Protein AF-A0A6P8IM71-F1 (afdb_monomer_lite)

InterPro domains:
  IPR000922 D-galactoside/L-rhamnose binding SUEL lectin domain [PF02140] (261-334)
  IPR000922 D-galactoside/L-rhamnose binding SUEL lectin domain [PS50228] (251-335)
  IPR001506 Peptidase M12A [PF01400] (53-240)
  IPR001506 Peptidase M12A [PR00480] (79-97)
  IPR001506 Peptidase M12A [PR00480] (134-152)
  IPR001506 Peptidase M12A [PR00480] (153-170)
  IPR001506 Peptidase M12A [PR00480] (191-206)
  IPR001506 Peptidase M12A [PR00480] (227-240)
  IPR001506 Peptidase M12A [PS51864] (44-242)
  IPR006026 Peptidase, metallopeptidase [SM00235] (52-196)
  IPR024079 Metallopeptidase, catalytic domain superfamily [G3DSA:3.40.390.10] (16-241)
  IPR034035 Astacin-like metallopeptidase domain [cd04280] (58-239)
  IPR043159 D-galactoside/L-rhamnose binding SUEL lectin domain superfamily [G3DSA:2.60.120.740] (242-336)

Organism: Actinia tenebrosa (NCBI:txid6105)

Foldseek 3Di:
DDDDDDDDPVVVVVLQVVPDDPQWGCALNAATEHPVQVCLLQPNPPDDDDLSAAFDVLLEAEEDEDPVCVPDPQLVVLLVVLQCQLVVLAVHDYHHDDPQAEHEYEAEDPVQGQHWNAAHDDSHYTYGYDYPVQSHNLSSNLRVLRNRRDAALQQAPCNVVWKDFPQVFADPSCVSSNHHGDDDDPCQQDDRDQQASRYDFQCPRTPDGGRMGTPDPPDGGHPSHHGDPVSSSSSCVSSVGPDQDKDKDKAWAQDKDKDAGGPLFWKDWPFKKKFDCDQPPNHHDPDDNWIDGCRVVVRVQGTRDRMGMDHRYCVRGNCRDPPDTIMMITIIGTHD

Secondary structure (DSSP, 8-state):
-----SSHHHHHHHHHHHT-STTEEEETTTEEEEHHHHHHHHH---SSS--SSBPPGGGEEEEEE-HHHHT-HHHHHHHHHHHHHHHHHSS-EEEE-SS-SS-EEEEE-TT--EEES-SSB-SS-EEEEE-GGG-SHHHHHHHHHHHHT---GGG-TTGGGTEEE-GGGBPTTGGGGGSPPS-SSSGGGS---TT-TTSPPTTTTBSSS-SEEESSTTPPP--TTS--HHHHHHHHHHTT-SS--EEEEEEETT-EEEEE--TT-EEEEEEEEEEES-SSTTS---S--EEEE-HHHHHHHHTT-SEEEEE-SHHHH--S-TTS--EEEEEEEEE-

Sequence (336 aa):
MLSNGRFVVLGIILVIILELSYGRVLYEGDLMLNKDDYTRLKHGGLSRGFAPAQPWPNGIIPYQFDSEIAGNSKGKKEIINAINEWMSKTCIKFVPRTNQNAFITFVKDNNGRCASYGVGYYGYSYKVVLAERCWYQGMIVHELGHVIGFEHEHTRPDRDKYITIKWNNIKDGRRFDFEKSSGDSLSYTTPYDYASIMHYGAGFASKNGDTIVPLRSGVTMGDWKYLTQLDVMQAQILYKCPGKFVFSKIICEGNTDSILCYARRKIQITFANYGRRNMLKCSFFPWASCSSDQLSKLKSLCDGKSRCDVTASDAMFGDPCWAAKKYLELEYKCLA

Structure (mmCIF, N/CA/C/O backbone):
data_AF-A0A6P8IM71-F1
#
_entry.id   AF-A0A6P8IM71-F1
#
loop_
_atom_site.group_PDB
_atom_site.id
_atom_site.type_symbol
_atom_site.label_atom_id
_atom_site.label_alt_id
_atom_site.label_comp_id
_atom_site.label_asym_id
_atom_site.label_entity_id
_atom_site.label_seq_id
_atom_site.pdbx_PDB_ins_code
_atom_site.Cartn_x
_atom_site.Cartn_y
_atom_site.Cartn_z
_atom_site.occupancy
_atom_site.B_iso_or_equiv
_atom_site.auth_seq_id
_atom_site.auth_comp_id
_atom_site.auth_asym_id
_atom_site.auth_atom_id
_atom_site.pdbx_PDB_model_num
ATOM 1 N N . MET A 1 1 ? 18.422 -43.334 23.366 1.00 36.91 1 MET A N 1
ATOM 2 C CA . MET A 1 1 ? 17.761 -42.890 22.121 1.00 36.91 1 MET A CA 1
ATOM 3 C C . MET A 1 1 ? 16.256 -42.942 22.320 1.00 36.91 1 MET A C 1
ATOM 5 O O . MET A 1 1 ? 15.688 -44.008 22.176 1.00 36.91 1 MET A O 1
ATOM 9 N N . LEU A 1 2 ? 15.626 -41.826 22.684 1.00 25.86 2 LEU A N 1
ATOM 10 C CA . LEU A 1 2 ? 14.190 -41.589 22.506 1.00 25.86 2 LEU A CA 1
ATOM 11 C C . LEU A 1 2 ? 14.034 -40.089 22.231 1.00 25.86 2 LEU A C 1
ATOM 13 O O . LEU A 1 2 ? 14.627 -39.260 22.917 1.00 25.86 2 LEU A O 1
ATOM 17 N N . SER A 1 3 ? 13.356 -39.780 21.132 1.00 26.83 3 SER A N 1
ATOM 18 C CA . SER A 1 3 ? 13.338 -38.487 20.456 1.00 26.83 3 SER A CA 1
ATOM 19 C C . SER A 1 3 ? 12.533 -37.428 21.207 1.00 26.83 3 SER A C 1
ATOM 21 O O . SER A 1 3 ? 11.358 -37.625 21.515 1.00 26.83 3 SER A O 1
ATOM 23 N N . ASN A 1 4 ? 13.163 -36.269 21.395 1.00 33.25 4 ASN A N 1
ATOM 24 C CA . ASN A 1 4 ? 12.531 -34.996 21.717 1.00 33.25 4 ASN A CA 1
ATOM 25 C C . ASN A 1 4 ? 11.477 -34.627 20.667 1.00 33.25 4 ASN A C 1
ATOM 27 O O . ASN A 1 4 ? 11.798 -34.479 19.491 1.00 33.25 4 ASN A O 1
ATOM 31 N N . GLY A 1 5 ? 10.240 -34.398 21.099 1.00 34.72 5 GLY A N 1
ATOM 32 C CA . GLY A 1 5 ? 9.210 -33.879 20.207 1.00 34.72 5 GLY A CA 1
ATOM 33 C C . GLY A 1 5 ? 7.849 -33.750 20.863 1.00 34.72 5 GLY A C 1
ATOM 34 O O . GLY A 1 5 ? 6.932 -34.441 20.441 1.00 34.72 5 GLY A O 1
ATOM 35 N N . ARG A 1 6 ? 7.707 -32.901 21.899 1.00 30.14 6 ARG A N 1
ATOM 36 C CA . ARG A 1 6 ? 6.375 -32.434 22.356 1.00 30.14 6 ARG A CA 1
ATOM 37 C C . ARG A 1 6 ? 6.317 -31.238 23.325 1.00 30.14 6 ARG A C 1
ATOM 39 O O . ARG A 1 6 ? 5.277 -31.031 23.935 1.00 30.14 6 ARG A O 1
ATOM 46 N N . PHE A 1 7 ? 7.361 -30.409 23.439 1.00 27.08 7 PHE A N 1
ATOM 47 C CA . PHE A 1 7 ? 7.387 -29.311 24.431 1.00 27.08 7 PHE A CA 1
ATOM 48 C C . PHE A 1 7 ? 7.318 -27.868 23.885 1.00 27.08 7 PHE A C 1
ATOM 50 O O . PHE A 1 7 ? 7.300 -26.934 24.677 1.00 27.08 7 PHE A O 1
ATOM 57 N N . VAL A 1 8 ? 7.216 -27.637 22.569 1.00 33.81 8 VAL A N 1
ATOM 58 C CA . VAL A 1 8 ? 7.344 -26.265 22.011 1.00 33.81 8 VAL A CA 1
ATOM 59 C C . VAL A 1 8 ? 6.013 -25.494 21.903 1.00 33.81 8 VAL A C 1
ATOM 61 O O . VAL A 1 8 ? 6.017 -24.269 21.879 1.00 33.81 8 VAL A O 1
ATOM 64 N N . VAL A 1 9 ? 4.854 -26.162 21.920 1.00 39.91 9 VAL A N 1
ATOM 65 C CA . VAL A 1 9 ? 3.551 -25.483 21.713 1.00 39.91 9 VAL A CA 1
ATOM 66 C C . VAL A 1 9 ? 2.995 -24.847 22.998 1.00 39.91 9 VAL A C 1
ATOM 68 O O . VAL A 1 9 ? 2.357 -23.800 22.950 1.00 39.91 9 VAL A O 1
ATOM 71 N N . LEU A 1 10 ? 3.278 -25.430 24.167 1.00 36.88 10 LEU A N 1
ATOM 72 C CA . LEU A 1 10 ? 2.750 -24.956 25.454 1.00 36.88 10 LEU A CA 1
ATOM 73 C C . LEU A 1 10 ? 3.381 -23.635 25.922 1.00 36.88 10 LEU A C 1
ATOM 75 O O . LEU A 1 10 ? 2.687 -22.815 26.515 1.00 36.88 10 LEU A O 1
ATOM 79 N N . GLY A 1 11 ? 4.662 -23.396 25.625 1.00 36.03 11 GLY A N 1
ATOM 80 C CA . GLY A 1 11 ? 5.368 -22.183 26.059 1.00 36.03 11 GLY A CA 1
ATOM 81 C C . GLY A 1 11 ? 4.901 -20.907 25.351 1.00 36.03 11 GLY A C 1
ATOM 82 O O . GLY A 1 11 ? 4.756 -19.873 25.992 1.00 36.03 11 GLY A O 1
ATOM 83 N N . ILE A 1 12 ? 4.600 -20.988 24.050 1.00 48.47 12 ILE A N 1
ATOM 84 C CA . ILE A 1 12 ? 4.114 -19.847 23.251 1.00 48.47 12 ILE A CA 1
ATOM 85 C C . ILE A 1 12 ? 2.693 -19.461 23.685 1.00 48.47 12 ILE A C 1
ATOM 87 O O . ILE A 1 12 ? 2.399 -18.284 23.880 1.00 48.47 12 ILE A O 1
ATOM 91 N N . ILE A 1 13 ? 1.835 -20.457 23.929 1.00 43.69 13 ILE A N 1
ATOM 92 C CA . ILE A 1 13 ? 0.475 -20.243 24.441 1.00 43.69 13 ILE A CA 1
ATOM 93 C C . ILE A 1 13 ? 0.514 -19.601 25.838 1.00 43.69 13 ILE A C 1
ATOM 95 O O . ILE A 1 13 ? -0.268 -18.695 26.107 1.00 43.69 13 ILE A O 1
ATOM 99 N N . LEU A 1 14 ? 1.437 -20.015 26.715 1.00 41.25 14 LEU A N 1
ATOM 100 C CA . LEU A 1 14 ? 1.530 -19.494 28.083 1.00 41.25 14 LEU A CA 1
ATOM 101 C C . LEU A 1 14 ? 2.023 -18.036 28.143 1.00 41.25 14 LEU A C 1
ATOM 103 O O . LEU A 1 14 ? 1.562 -17.280 28.993 1.00 41.25 14 LEU A O 1
ATOM 107 N N . VAL A 1 15 ? 2.904 -17.621 27.225 1.00 46.38 15 VAL A N 1
ATOM 108 C CA . VAL A 1 15 ? 3.372 -16.224 27.129 1.00 46.38 15 VAL A CA 1
ATOM 109 C C . VAL A 1 15 ? 2.285 -15.310 26.549 1.00 46.38 15 VAL A C 1
ATOM 111 O O . VAL A 1 15 ? 2.085 -14.216 27.066 1.00 46.38 15 VAL A O 1
ATOM 114 N N . ILE A 1 16 ? 1.501 -15.781 25.569 1.00 46.78 16 ILE A N 1
ATOM 115 C CA . ILE A 1 16 ? 0.342 -15.040 25.025 1.00 46.78 16 ILE A CA 1
ATOM 116 C C . ILE A 1 16 ? -0.758 -14.844 26.090 1.00 46.78 16 ILE A C 1
ATOM 118 O O . ILE A 1 16 ? -1.459 -13.835 26.085 1.00 46.78 16 ILE A O 1
ATOM 122 N N . ILE A 1 17 ? -0.898 -15.780 27.036 1.00 45.03 17 ILE A N 1
ATOM 123 C CA . ILE A 1 17 ? -1.865 -15.687 28.145 1.00 45.03 17 ILE A CA 1
ATOM 124 C C . ILE A 1 17 ? -1.464 -14.624 29.190 1.00 45.03 17 ILE A C 1
ATOM 126 O O . ILE A 1 17 ? -2.326 -14.141 29.920 1.00 45.03 17 ILE A O 1
ATOM 130 N N . LEU A 1 18 ? -0.194 -14.211 29.273 1.00 42.25 18 LEU A N 1
ATOM 131 C CA . LEU A 1 18 ? 0.288 -13.320 30.339 1.00 42.25 18 LEU A CA 1
ATOM 132 C C . LEU A 1 18 ? 0.198 -11.811 30.028 1.00 42.25 18 LEU A C 1
ATOM 134 O O . LEU A 1 18 ? 0.302 -11.015 30.956 1.00 42.25 18 LEU A O 1
ATOM 138 N N . GLU A 1 19 ? -0.097 -11.397 28.789 1.00 45.16 19 GLU A N 1
ATOM 139 C CA . GLU A 1 19 ? -0.354 -9.983 28.421 1.00 45.16 19 GLU A CA 1
ATOM 140 C C . GLU A 1 19 ? -1.856 -9.668 28.249 1.00 45.16 19 GLU A C 1
ATOM 142 O O . GLU A 1 19 ? -2.273 -8.805 27.474 1.00 45.16 19 GLU A O 1
ATOM 147 N N . LEU A 1 20 ? -2.709 -10.364 29.006 1.00 43.75 20 LEU A N 1
ATOM 148 C CA . LEU A 1 20 ? -4.151 -10.128 29.035 1.00 43.75 20 LEU A CA 1
ATOM 149 C C . LEU A 1 20 ? -4.495 -8.835 29.790 1.00 43.75 20 LEU A C 1
ATOM 151 O O . LEU A 1 20 ? -4.823 -8.853 30.974 1.00 43.75 20 LEU A O 1
ATOM 155 N N . SER A 1 21 ? -4.557 -7.716 29.070 1.00 41.03 21 SER A N 1
ATOM 156 C CA . SER A 1 21 ? -5.548 -6.685 29.389 1.00 41.03 21 SER A CA 1
ATOM 157 C C . SER A 1 21 ? -6.723 -6.836 28.411 1.00 41.03 21 SER A C 1
ATOM 159 O O . SER A 1 21 ? -6.586 -6.636 27.208 1.00 41.03 21 SER A O 1
ATOM 161 N N . TYR A 1 22 ? -7.890 -7.251 28.917 1.00 51.78 22 TYR A N 1
ATOM 162 C CA . TYR A 1 22 ? -9.171 -7.312 28.185 1.00 51.78 22 TYR A CA 1
ATOM 163 C C . TYR A 1 22 ? -9.334 -8.350 27.048 1.00 51.78 22 TYR A C 1
ATOM 165 O O . TYR A 1 22 ? -10.162 -8.149 26.158 1.00 51.78 22 TYR A O 1
ATOM 173 N N . GLY A 1 23 ? -8.619 -9.483 27.063 1.00 63.19 23 GLY A N 1
ATOM 174 C CA . GLY A 1 23 ? -8.932 -10.614 26.164 1.00 63.19 23 GLY A CA 1
ATOM 175 C C . GLY A 1 23 ? -8.587 -10.402 24.682 1.00 63.19 23 GLY A C 1
ATOM 176 O O . GLY A 1 23 ? -9.164 -11.066 23.818 1.00 63.19 23 GLY A O 1
ATOM 177 N N . ARG A 1 24 ? -7.665 -9.480 24.380 1.00 72.00 24 ARG A N 1
ATOM 178 C CA . ARG A 1 24 ? -7.121 -9.241 23.035 1.00 72.00 24 ARG A CA 1
ATOM 179 C C . ARG A 1 24 ? -5.599 -9.376 23.031 1.00 72.00 24 ARG A C 1
ATOM 181 O O . ARG A 1 24 ? -4.962 -9.116 24.045 1.00 72.00 24 ARG A O 1
ATOM 188 N N . VAL A 1 25 ? -5.050 -9.777 21.890 1.00 75.94 25 VAL A N 1
ATOM 189 C CA . VAL A 1 25 ? -3.617 -9.954 21.632 1.00 75.94 25 VAL A CA 1
ATOM 190 C C . VAL A 1 25 ? -3.153 -8.813 20.735 1.00 75.94 25 VAL A C 1
ATOM 192 O O . VAL A 1 25 ? -3.777 -8.562 19.704 1.00 75.94 25 VAL A O 1
ATOM 195 N N . LEU A 1 26 ? -2.065 -8.139 21.117 1.00 81.38 26 LEU A N 1
ATOM 196 C CA . LEU A 1 26 ? -1.329 -7.271 20.202 1.00 81.38 26 LEU A CA 1
ATOM 197 C C . LEU A 1 26 ? -0.431 -8.161 19.344 1.00 81.38 26 LEU A C 1
ATOM 199 O O . LEU A 1 26 ? 0.580 -8.666 19.821 1.00 81.38 26 LEU A O 1
ATOM 203 N N . TYR A 1 27 ? -0.845 -8.395 18.110 1.00 81.06 27 TYR A N 1
ATOM 204 C CA . TYR A 1 27 ? -0.146 -9.207 17.130 1.00 81.06 27 TYR A CA 1
ATOM 205 C C . TYR A 1 27 ? 0.569 -8.304 16.130 1.00 81.06 27 TYR A C 1
ATOM 207 O O . TYR A 1 27 ? 0.004 -7.291 15.732 1.00 81.06 27 TYR A O 1
ATOM 215 N N . GLU A 1 28 ? 1.803 -8.653 15.757 1.00 82.38 28 GLU A N 1
ATOM 216 C CA . GLU A 1 28 ? 2.619 -7.865 14.824 1.00 82.38 28 GLU A CA 1
ATOM 217 C C . GLU A 1 28 ? 2.553 -6.365 15.154 1.00 82.38 28 GLU A C 1
ATOM 219 O O . GLU A 1 28 ? 2.290 -5.545 14.292 1.00 82.38 28 GLU A O 1
ATOM 224 N N . GLY A 1 29 ? 2.722 -6.000 16.429 1.00 83.88 29 GLY A N 1
ATOM 225 C CA . GLY A 1 29 ? 2.860 -4.613 16.895 1.00 83.88 29 GLY A CA 1
ATOM 226 C C . GLY A 1 29 ? 1.668 -3.641 16.777 1.00 83.88 29 GLY A C 1
ATOM 227 O O . GLY A 1 29 ? 1.646 -2.693 17.567 1.00 83.88 29 GLY A O 1
ATOM 228 N N . ASP A 1 30 ? 0.701 -3.853 15.883 1.00 87.25 30 ASP A N 1
ATOM 229 C CA . ASP A 1 30 ? -0.429 -2.945 15.588 1.00 87.25 30 ASP A CA 1
ATOM 230 C C . ASP A 1 30 ? -1.744 -3.666 15.200 1.00 87.25 30 ASP A C 1
ATOM 232 O O . ASP A 1 30 ? -2.763 -3.017 14.956 1.00 87.25 30 ASP A O 1
ATOM 236 N N . LEU A 1 31 ? -1.805 -5.001 15.269 1.00 87.75 31 LEU A N 1
ATOM 237 C CA . LEU A 1 31 ? -3.058 -5.752 15.141 1.00 87.75 31 LEU A CA 1
ATOM 238 C C . LEU A 1 31 ? -3.614 -6.126 16.516 1.00 87.75 31 LEU A C 1
ATOM 240 O O . LEU A 1 31 ? -3.053 -6.945 17.237 1.00 87.75 31 LEU A O 1
ATOM 244 N N . MET A 1 32 ? -4.758 -5.554 16.891 1.00 90.62 32 MET A N 1
ATOM 245 C CA . MET A 1 32 ? -5.413 -5.797 18.182 1.00 90.62 32 MET A CA 1
ATOM 246 C C . MET A 1 32 ? -6.526 -6.844 18.054 1.00 90.62 32 MET A C 1
ATOM 248 O O . MET A 1 32 ? -7.719 -6.522 18.059 1.00 90.62 32 MET A O 1
ATOM 252 N N . LEU A 1 33 ? -6.139 -8.110 17.934 1.00 86.69 33 LEU A N 1
ATOM 253 C CA . LEU A 1 33 ? -7.049 -9.203 17.594 1.00 86.69 33 LEU A CA 1
ATOM 254 C C . LEU A 1 33 ? -7.642 -9.859 18.843 1.00 86.69 33 LEU A C 1
ATOM 256 O O . LEU A 1 33 ? -6.976 -10.019 19.865 1.00 86.69 33 LEU A O 1
ATOM 260 N N . ASN A 1 34 ? -8.905 -10.282 18.773 1.00 86.56 34 ASN A N 1
ATOM 261 C CA . ASN A 1 34 ? -9.417 -11.237 19.759 1.00 86.56 34 ASN A CA 1
ATOM 262 C C . ASN A 1 34 ? -8.839 -12.641 19.481 1.00 86.56 34 ASN A C 1
ATOM 264 O O . ASN A 1 34 ? -8.206 -12.883 18.451 1.00 86.56 34 ASN A O 1
ATOM 268 N N . LYS A 1 35 ? -9.055 -13.581 20.406 1.00 83.25 35 LYS A N 1
ATOM 269 C CA . LYS A 1 35 ? -8.522 -14.946 20.294 1.00 83.25 35 LYS A CA 1
ATOM 270 C C . LYS A 1 35 ? -8.961 -15.664 19.010 1.00 83.25 35 LYS A C 1
ATOM 272 O O . LYS A 1 35 ? -8.149 -16.364 18.401 1.00 83.25 35 LYS A O 1
ATOM 277 N N . ASP A 1 36 ? -10.214 -15.492 18.601 1.00 82.44 36 ASP A N 1
ATOM 278 C CA . ASP A 1 36 ? -10.771 -16.165 17.427 1.00 82.44 36 ASP A CA 1
ATOM 279 C C . ASP A 1 36 ? -10.195 -15.577 16.134 1.00 82.44 36 ASP A C 1
ATOM 281 O O . ASP A 1 36 ? -9.801 -16.328 15.246 1.00 82.44 36 ASP A O 1
ATOM 285 N N . ASP A 1 37 ? -10.065 -14.252 16.057 1.00 83.88 37 ASP A N 1
ATOM 286 C CA . ASP A 1 37 ? -9.431 -13.531 14.948 1.00 83.88 37 ASP A CA 1
ATOM 287 C C . ASP A 1 37 ? -7.966 -13.907 14.781 1.00 83.88 37 ASP A C 1
ATOM 289 O O . ASP A 1 37 ? -7.540 -14.251 13.679 1.00 83.88 37 ASP A O 1
ATOM 293 N N . TYR A 1 38 ? -7.214 -13.918 15.882 1.00 82.00 38 TYR A N 1
ATOM 294 C CA . TYR A 1 38 ? -5.823 -14.358 15.887 1.00 82.00 38 TYR A CA 1
ATOM 295 C C . TYR A 1 38 ? -5.696 -15.801 15.382 1.00 82.00 38 TYR A C 1
ATOM 297 O O . TYR A 1 38 ? -4.870 -16.100 14.522 1.00 82.00 38 TYR A O 1
ATOM 305 N N . THR A 1 39 ? -6.560 -16.697 15.869 1.00 77.94 39 THR A N 1
ATOM 306 C CA . THR A 1 39 ? -6.566 -18.107 15.456 1.00 77.94 39 THR A CA 1
ATOM 307 C C . THR A 1 39 ? -6.937 -18.252 13.978 1.00 77.94 39 THR A C 1
ATOM 309 O O . THR A 1 39 ? -6.307 -19.036 13.269 1.00 77.94 39 THR A O 1
ATOM 312 N N . ARG A 1 40 ? -7.920 -17.486 13.482 1.00 75.25 40 ARG A N 1
ATOM 313 C CA . ARG A 1 40 ? -8.289 -17.457 12.058 1.00 75.25 40 ARG A CA 1
ATOM 314 C C . ARG A 1 40 ? -7.127 -16.997 11.188 1.00 75.25 40 ARG A C 1
ATOM 316 O O . ARG A 1 40 ? -6.847 -17.658 10.197 1.00 75.25 40 ARG A O 1
ATOM 323 N N . LEU A 1 41 ? -6.429 -15.936 11.581 1.00 75.12 41 LEU A N 1
ATOM 324 C CA . LEU A 1 41 ? -5.288 -15.416 10.832 1.00 75.12 41 LEU A CA 1
ATOM 325 C C . LEU A 1 41 ? -4.113 -16.414 10.826 1.00 75.12 41 LEU A C 1
ATOM 327 O O . LEU A 1 41 ? -3.524 -16.674 9.784 1.00 75.12 41 LEU A O 1
ATOM 331 N N . LYS A 1 42 ? -3.816 -17.049 11.971 1.00 70.94 42 LYS A N 1
ATOM 332 C CA . LYS A 1 42 ? -2.696 -17.999 12.118 1.00 70.94 42 LYS A CA 1
ATOM 333 C C . LYS A 1 42 ? -2.959 -19.417 11.607 1.00 70.94 42 LYS A C 1
ATOM 335 O O . LYS A 1 42 ? -1.998 -20.145 11.351 1.00 70.94 42 LYS A O 1
ATOM 340 N N . HIS A 1 43 ? -4.209 -19.864 11.507 1.00 64.06 43 HIS A N 1
ATOM 341 C CA . HIS A 1 43 ? -4.531 -21.267 11.199 1.00 64.06 43 HIS A CA 1
ATOM 342 C C . HIS A 1 43 ? -5.636 -21.449 10.143 1.00 64.06 43 HIS A C 1
ATOM 344 O O . HIS A 1 43 ? -5.855 -22.564 9.667 1.00 64.06 43 HIS A O 1
ATOM 350 N N . GLY A 1 44 ? -6.355 -20.390 9.773 1.00 50.97 44 GLY A N 1
ATOM 351 C CA . GLY A 1 44 ? -7.598 -20.447 9.006 1.00 50.97 44 GLY A CA 1
ATOM 352 C C . GLY A 1 44 ? -7.430 -20.287 7.497 1.00 50.97 44 GLY A C 1
ATOM 353 O O . GLY A 1 44 ? -7.900 -19.315 6.921 1.00 50.97 44 GLY A O 1
ATOM 354 N N . GLY A 1 45 ? -6.860 -21.287 6.828 1.00 41.69 45 GLY A N 1
ATOM 355 C CA . GLY A 1 45 ? -6.849 -21.385 5.363 1.00 41.69 45 GLY A CA 1
ATOM 356 C C . GLY A 1 45 ? -7.874 -22.368 4.780 1.00 41.69 45 GLY A C 1
ATOM 357 O O . GLY A 1 45 ? -7.516 -23.129 3.889 1.00 41.69 45 GLY A O 1
ATOM 358 N N . LEU A 1 46 ? -9.129 -22.410 5.254 1.00 34.47 46 LEU A N 1
ATOM 359 C CA . LEU A 1 46 ? -10.198 -23.251 4.661 1.00 34.47 46 LEU A CA 1
ATOM 360 C C . LEU A 1 46 ? -10.960 -22.572 3.502 1.00 34.47 46 LEU A C 1
ATOM 362 O O . LEU A 1 46 ? -12.082 -22.955 3.179 1.00 34.47 46 LEU A O 1
ATOM 366 N N . SER A 1 47 ? -10.356 -21.592 2.827 1.00 33.06 47 SER A N 1
ATOM 367 C CA . SER A 1 47 ? -10.916 -21.005 1.607 1.00 33.06 47 SER A CA 1
ATOM 368 C C . SER A 1 47 ? -9.930 -21.158 0.454 1.00 33.06 47 SER A C 1
ATOM 370 O O . SER A 1 47 ? -8.783 -20.723 0.529 1.00 33.06 47 SER A O 1
ATOM 372 N N . ARG A 1 48 ? -10.374 -21.796 -0.633 1.00 32.47 48 ARG A N 1
ATOM 373 C CA . ARG A 1 48 ? -9.636 -21.859 -1.900 1.00 32.47 48 ARG A CA 1
ATOM 374 C C . ARG A 1 48 ? -9.367 -20.423 -2.395 1.00 32.47 48 ARG A C 1
ATOM 376 O O . ARG A 1 48 ? -10.309 -19.735 -2.774 1.00 32.47 48 ARG A O 1
ATOM 383 N N . GLY A 1 49 ? -8.095 -20.009 -2.430 1.00 35.72 49 GLY A N 1
ATOM 384 C CA . GLY A 1 49 ? -7.623 -18.697 -2.916 1.00 35.72 49 GLY A CA 1
ATOM 385 C C . GLY A 1 49 ? -7.410 -17.680 -1.784 1.00 35.72 49 GLY A C 1
ATOM 386 O O . GLY A 1 49 ? -8.372 -17.233 -1.173 1.00 35.72 49 GLY A O 1
ATOM 387 N N . PHE A 1 50 ? -6.150 -17.338 -1.497 1.00 49.44 50 PHE A N 1
ATOM 388 C CA . PHE A 1 50 ? -5.673 -16.756 -0.231 1.00 49.44 50 PHE A CA 1
ATOM 389 C C . PHE A 1 50 ? -5.446 -15.226 -0.255 1.00 49.44 50 PHE A C 1
ATOM 391 O O . PHE A 1 50 ? -4.448 -14.735 -0.778 1.00 49.44 50 PHE A O 1
ATOM 398 N N . ALA A 1 51 ? -6.331 -14.483 0.405 1.00 45.69 51 ALA A N 1
ATOM 399 C CA . ALA A 1 51 ? -5.891 -13.542 1.432 1.00 45.69 51 ALA A CA 1
ATOM 400 C C . ALA A 1 51 ? -6.107 -14.233 2.789 1.00 45.69 51 ALA A C 1
ATOM 402 O O . ALA A 1 51 ? -7.064 -15.004 2.912 1.00 45.69 51 ALA A O 1
ATOM 403 N N . PRO A 1 52 ? -5.242 -13.999 3.788 1.00 49.88 52 PRO A N 1
ATOM 404 C CA . PRO A 1 52 ? -5.374 -14.601 5.120 1.00 49.88 52 PRO A CA 1
ATOM 405 C C . PRO A 1 52 ? -6.697 -14.185 5.787 1.00 49.88 52 PRO A C 1
ATOM 407 O O . PRO A 1 52 ? -7.275 -14.921 6.586 1.00 49.88 52 PRO A O 1
ATOM 410 N N . ALA A 1 53 ? -7.222 -13.028 5.378 1.00 62.09 53 ALA A N 1
ATOM 411 C CA . ALA A 1 53 ? -8.548 -12.543 5.694 1.00 62.09 53 ALA A CA 1
ATOM 412 C C . ALA A 1 53 ? -9.473 -12.549 4.473 1.00 62.09 53 ALA A C 1
ATOM 414 O O . ALA A 1 53 ? -9.056 -12.302 3.342 1.00 62.09 53 ALA A O 1
ATOM 415 N N . GLN A 1 54 ? -10.766 -12.770 4.709 1.00 78.94 54 GLN A N 1
ATOM 416 C CA . GLN A 1 54 ? -11.771 -12.628 3.660 1.00 78.94 54 GLN A CA 1
ATOM 417 C C . GLN A 1 54 ? -11.828 -11.161 3.200 1.00 78.94 54 GLN A C 1
ATOM 419 O O . GLN A 1 54 ? -11.880 -10.269 4.049 1.00 78.94 54 GLN A O 1
ATOM 424 N N . PRO A 1 55 ? -11.827 -10.873 1.886 1.00 88.25 55 PRO A N 1
ATOM 425 C CA . PRO A 1 55 ? -12.043 -9.513 1.411 1.00 88.25 55 PRO A CA 1
ATOM 426 C C . PRO A 1 55 ? -13.459 -9.047 1.765 1.00 88.25 55 PRO A C 1
ATOM 428 O O . PRO A 1 55 ? -14.396 -9.845 1.850 1.00 88.25 55 PRO A O 1
ATOM 431 N N . TRP A 1 56 ? -13.634 -7.737 1.923 1.00 94.50 56 TRP A N 1
ATOM 432 C CA . TRP A 1 56 ? -14.956 -7.158 2.143 1.00 94.50 56 TRP A CA 1
ATOM 433 C C . TRP A 1 56 ? -15.896 -7.449 0.963 1.00 94.50 56 TRP A C 1
ATOM 435 O O . TRP A 1 56 ? -15.487 -7.289 -0.195 1.00 94.50 56 TRP A O 1
ATOM 445 N N . PRO A 1 57 ? -17.158 -7.851 1.217 1.00 93.88 57 PRO A N 1
ATOM 446 C CA . PRO A 1 57 ? -18.115 -8.153 0.159 1.00 93.88 57 PRO A CA 1
ATOM 447 C C . PRO A 1 57 ? -18.222 -7.018 -0.864 1.00 93.88 57 PRO A C 1
ATOM 449 O O . PRO A 1 57 ? -18.422 -5.856 -0.511 1.00 93.88 57 PRO A O 1
ATOM 452 N N . ASN A 1 58 ? -18.077 -7.363 -2.147 1.00 92.06 58 ASN A N 1
ATOM 453 C CA . ASN A 1 58 ? -18.107 -6.428 -3.281 1.00 92.06 58 ASN A CA 1
ATOM 454 C C . ASN A 1 58 ? -17.065 -5.293 -3.223 1.00 92.06 58 ASN A C 1
ATOM 456 O O . ASN A 1 58 ? -17.207 -4.303 -3.938 1.00 92.06 58 ASN A O 1
ATOM 460 N N . GLY A 1 59 ? -16.034 -5.402 -2.379 1.00 94.19 59 GLY A N 1
ATOM 461 C CA . GLY A 1 59 ? -15.069 -4.322 -2.175 1.00 94.19 59 GLY A CA 1
ATOM 462 C C . GLY A 1 59 ? -15.635 -3.098 -1.467 1.00 94.19 59 GLY A C 1
ATOM 463 O O . GLY A 1 59 ? -15.066 -2.019 -1.600 1.00 94.19 59 GLY A O 1
ATOM 464 N N . ILE A 1 60 ? -16.746 -3.242 -0.740 1.00 97.56 60 ILE A N 1
ATOM 465 C CA . ILE A 1 60 ? -17.397 -2.143 -0.027 1.00 97.56 60 ILE A CA 1
ATOM 466 C C . ILE A 1 60 ? -17.079 -2.254 1.463 1.00 97.56 60 ILE A C 1
ATOM 468 O O . ILE A 1 60 ? -17.424 -3.244 2.103 1.00 97.56 60 ILE A O 1
ATOM 472 N N . ILE A 1 61 ? -16.462 -1.210 2.012 1.00 98.56 61 ILE A N 1
ATOM 473 C CA . ILE A 1 61 ? -16.043 -1.105 3.410 1.00 98.56 61 ILE A CA 1
ATOM 474 C C . ILE A 1 61 ? -16.836 0.033 4.064 1.00 98.56 61 ILE A C 1
ATOM 476 O O . ILE A 1 61 ? -16.476 1.207 3.925 1.00 98.56 61 ILE A O 1
ATOM 480 N N . PRO A 1 62 ? -17.950 -0.266 4.751 1.00 98.75 62 PRO A N 1
ATOM 481 C CA . PRO A 1 62 ? -18.695 0.752 5.471 1.00 98.75 62 PRO A CA 1
ATOM 482 C C . PRO A 1 62 ? -17.881 1.254 6.666 1.00 98.75 62 PRO A C 1
ATOM 484 O O . PRO A 1 62 ? -17.296 0.453 7.398 1.00 98.75 62 PRO A O 1
ATOM 487 N N . TYR A 1 63 ? -17.862 2.564 6.893 1.00 98.75 63 TYR A N 1
ATOM 488 C CA . TYR A 1 63 ? -17.138 3.168 8.008 1.00 98.75 63 TYR A CA 1
ATOM 489 C C . TYR A 1 63 ? -17.948 4.252 8.714 1.00 98.75 63 TYR A C 1
ATOM 491 O O . TYR A 1 63 ? -18.825 4.889 8.134 1.00 98.75 63 TYR A O 1
ATOM 499 N N . GLN A 1 64 ? -17.619 4.497 9.975 1.00 98.38 64 GLN A N 1
ATOM 500 C CA . GLN A 1 64 ? -18.096 5.658 10.722 1.00 98.38 64 GLN A CA 1
ATOM 501 C C . GLN A 1 64 ? -16.981 6.231 11.603 1.00 98.38 64 GLN A C 1
ATOM 503 O O . GLN A 1 64 ? -15.957 5.584 11.833 1.00 98.38 64 GLN A O 1
ATOM 508 N N . PHE A 1 65 ? -17.203 7.438 12.113 1.00 98.44 65 PHE A N 1
ATOM 509 C CA . PHE A 1 65 ? -16.347 8.081 13.105 1.00 98.44 65 PHE A CA 1
ATOM 510 C C . PHE A 1 65 ? -17.019 8.011 14.473 1.00 98.44 65 PHE A C 1
ATOM 512 O O . PHE A 1 65 ? -18.236 8.187 14.563 1.00 98.44 65 PHE A O 1
ATOM 519 N N . ASP A 1 66 ? -16.245 7.778 15.529 1.00 96.88 66 ASP A N 1
ATOM 520 C CA . ASP A 1 66 ? -16.709 8.099 16.876 1.00 96.88 66 ASP A CA 1
ATOM 521 C C . ASP A 1 66 ? -16.852 9.622 17.065 1.00 96.88 66 ASP A C 1
ATOM 523 O O . ASP A 1 66 ? -16.472 10.423 16.204 1.00 96.88 66 ASP A O 1
ATOM 527 N N . SER A 1 67 ? -17.424 10.041 18.194 1.00 96.88 67 SER A N 1
ATOM 528 C CA . SER A 1 67 ? -17.646 11.462 18.478 1.00 96.88 67 SER A CA 1
ATOM 529 C C . SER A 1 67 ? -16.345 12.263 18.570 1.00 96.88 67 SER A C 1
ATOM 531 O O . SER A 1 67 ? -16.318 13.422 18.156 1.00 96.88 67 SER A O 1
ATOM 533 N N . GLU A 1 68 ? -15.266 11.660 19.078 1.00 96.00 68 GLU A N 1
ATOM 534 C CA . GLU A 1 68 ? -13.975 12.333 19.254 1.00 96.00 68 GLU A CA 1
ATOM 535 C C . GLU A 1 68 ? -13.287 12.614 17.913 1.00 96.00 68 GLU A C 1
ATOM 537 O O . GLU A 1 68 ? -12.828 13.732 17.675 1.00 96.00 68 GLU A O 1
ATOM 542 N N . ILE A 1 69 ? -13.264 11.642 16.998 1.00 96.75 69 ILE A N 1
ATOM 543 C CA . ILE A 1 69 ? -12.750 11.828 15.640 1.00 96.75 69 ILE A CA 1
ATOM 544 C C . ILE A 1 69 ? -13.689 12.726 14.832 1.00 96.75 69 ILE A C 1
ATOM 546 O O . ILE A 1 69 ? -13.216 13.603 14.109 1.00 96.75 69 ILE A O 1
ATOM 550 N N . ALA A 1 70 ? -15.011 12.564 14.957 1.00 96.31 70 ALA A N 1
ATOM 551 C CA . ALA A 1 70 ? -15.978 13.386 14.228 1.00 96.31 70 ALA A CA 1
ATOM 552 C C . ALA A 1 70 ? -15.854 14.881 14.568 1.00 96.31 70 ALA A C 1
ATOM 554 O O . ALA A 1 70 ? -15.993 15.714 13.667 1.00 96.31 70 ALA A O 1
ATOM 555 N N . GLY A 1 71 ? -15.571 15.201 15.836 1.00 95.88 71 GLY A N 1
ATOM 556 C CA . GLY A 1 71 ? -15.320 16.558 16.325 1.00 95.88 71 GLY A CA 1
ATOM 557 C C . GLY A 1 71 ? -13.908 17.089 16.051 1.00 95.88 71 GLY A C 1
ATOM 558 O O . GLY A 1 71 ? -13.659 18.275 16.264 1.00 95.88 71 GLY A O 1
ATOM 559 N N . ASN A 1 72 ? -12.979 16.260 15.560 1.00 95.88 72 ASN A N 1
ATOM 560 C CA . ASN A 1 72 ? -11.602 16.663 15.290 1.00 95.88 72 ASN A CA 1
ATOM 561 C C . ASN A 1 72 ? -11.349 16.885 13.790 1.00 95.88 72 ASN A C 1
ATOM 563 O O . ASN A 1 72 ? -11.254 15.942 13.003 1.00 95.88 72 ASN A O 1
ATOM 567 N N . SER A 1 73 ? -11.173 18.147 13.389 1.00 95.06 73 SER A N 1
ATOM 568 C CA . SER A 1 73 ? -10.986 18.518 11.980 1.00 95.06 73 SER A CA 1
ATOM 569 C C . SER A 1 73 ? -9.726 17.913 11.351 1.00 95.06 73 SER A C 1
ATOM 571 O O . SER A 1 73 ? -9.778 17.477 10.200 1.00 95.06 73 SER A O 1
ATOM 573 N N . LYS A 1 74 ? -8.611 17.838 12.093 1.00 95.31 74 LYS A N 1
ATOM 574 C CA . LYS A 1 74 ? -7.346 17.273 11.601 1.00 95.31 74 LYS A CA 1
ATOM 575 C C . LYS A 1 74 ? -7.452 15.762 11.415 1.00 95.31 74 LYS A C 1
ATOM 577 O O . LYS A 1 74 ? -7.223 15.281 10.310 1.00 95.31 74 LYS A O 1
ATOM 582 N N . GLY A 1 75 ? -7.830 15.029 12.465 1.00 95.00 75 GLY A N 1
ATOM 583 C CA . GLY A 1 75 ? -7.950 13.570 12.418 1.00 95.00 75 GLY A CA 1
ATOM 584 C C . GLY A 1 75 ? -8.917 13.118 11.325 1.00 95.00 75 GLY A C 1
ATOM 585 O O . GLY A 1 75 ? -8.568 12.290 10.487 1.00 95.00 75 GLY A O 1
ATOM 586 N N . LYS A 1 76 ? -10.097 13.748 11.249 1.00 96.81 76 LYS A N 1
ATOM 587 C CA . LYS A 1 76 ? -11.086 13.465 10.204 1.00 96.81 76 LYS A CA 1
ATOM 588 C C . LYS A 1 76 ? -10.542 13.726 8.798 1.00 96.81 76 LYS A C 1
ATOM 590 O O . LYS A 1 76 ? -10.727 12.887 7.920 1.00 96.81 76 LYS A O 1
ATOM 595 N N . LYS A 1 77 ? -9.867 14.859 8.572 1.00 97.25 77 LYS A N 1
ATOM 596 C CA . LYS A 1 77 ? -9.277 15.200 7.268 1.00 97.25 77 LYS A CA 1
ATOM 597 C C . LYS A 1 77 ? -8.253 14.155 6.822 1.00 97.25 77 LYS A C 1
ATOM 599 O O . LYS A 1 77 ? -8.336 13.682 5.694 1.00 97.25 77 LYS A O 1
ATOM 604 N N . GLU A 1 78 ? -7.325 13.776 7.696 1.00 97.00 78 GLU A N 1
ATOM 605 C CA . GLU A 1 78 ? -6.274 12.810 7.352 1.00 97.00 78 GLU A CA 1
ATOM 606 C C . GLU A 1 78 ? -6.838 11.407 7.090 1.00 97.00 78 GLU A C 1
ATOM 608 O O . GLU A 1 78 ? -6.403 10.741 6.152 1.00 97.00 78 GLU A O 1
ATOM 613 N N . ILE A 1 79 ? -7.875 10.989 7.829 1.00 97.94 79 ILE A N 1
ATOM 614 C CA . ILE A 1 79 ? -8.567 9.723 7.552 1.00 97.94 79 ILE A CA 1
ATOM 615 C C . ILE A 1 79 ? -9.242 9.751 6.178 1.00 97.94 79 ILE A C 1
ATOM 617 O O . ILE A 1 79 ? -9.103 8.804 5.406 1.00 97.94 79 ILE A O 1
ATOM 621 N N . ILE A 1 80 ? -9.935 10.840 5.835 1.00 97.81 80 ILE A N 1
ATOM 622 C CA . ILE A 1 80 ? -10.556 10.985 4.511 1.00 97.81 80 ILE A CA 1
ATOM 623 C C . ILE A 1 80 ? -9.501 10.998 3.394 1.00 97.81 80 ILE A C 1
ATOM 625 O O . ILE A 1 80 ? -9.711 10.368 2.359 1.00 97.81 80 ILE A O 1
ATOM 629 N N . ASN A 1 81 ? -8.350 11.643 3.596 1.00 96.75 81 ASN A N 1
ATOM 630 C CA . ASN A 1 81 ? -7.250 11.619 2.627 1.00 96.75 81 ASN A CA 1
ATOM 631 C C . ASN A 1 81 ? -6.717 10.196 2.399 1.00 96.75 81 ASN A C 1
ATOM 633 O O . ASN A 1 81 ? -6.545 9.783 1.253 1.00 96.75 81 ASN A O 1
ATOM 637 N N . ALA A 1 82 ? -6.503 9.429 3.471 1.00 96.88 82 ALA A N 1
ATOM 638 C CA . ALA A 1 82 ? -6.052 8.041 3.387 1.00 96.88 82 ALA A CA 1
ATOM 639 C C . ALA A 1 82 ? -7.091 7.118 2.723 1.00 96.88 82 ALA A C 1
ATOM 641 O O . ALA A 1 82 ? -6.738 6.250 1.926 1.00 96.88 82 ALA A O 1
ATOM 642 N N . ILE A 1 83 ? -8.381 7.340 2.991 1.00 98.00 83 ILE A N 1
ATOM 643 C CA . ILE A 1 83 ? -9.477 6.659 2.292 1.00 98.00 83 ILE A CA 1
ATOM 644 C C . ILE A 1 83 ? -9.428 6.961 0.784 1.00 98.00 83 ILE A C 1
ATOM 646 O O . ILE A 1 83 ? -9.502 6.045 -0.038 1.00 98.00 83 ILE A O 1
ATOM 650 N N . ASN A 1 84 ? -9.269 8.233 0.411 1.00 96.62 84 ASN A N 1
ATOM 651 C CA . ASN A 1 84 ? -9.220 8.658 -0.988 1.00 96.62 84 ASN A CA 1
ATOM 652 C C . ASN A 1 84 ? -7.995 8.103 -1.730 1.00 96.62 84 ASN A C 1
ATOM 654 O O . ASN A 1 84 ? -8.093 7.769 -2.911 1.00 96.62 84 ASN A O 1
ATOM 658 N N . GLU A 1 85 ? -6.859 7.956 -1.050 1.00 94.81 85 GLU A N 1
ATOM 659 C CA . GLU A 1 85 ? -5.657 7.315 -1.592 1.00 94.81 85 GLU A CA 1
ATOM 660 C C . GLU A 1 85 ? -5.961 5.879 -2.063 1.00 94.81 85 GLU A C 1
ATOM 662 O O . GLU A 1 85 ? -5.711 5.539 -3.222 1.00 94.81 85 GLU A O 1
ATOM 667 N N . TRP A 1 86 ? -6.603 5.062 -1.221 1.00 95.69 86 TRP A N 1
ATOM 668 C CA . TRP A 1 86 ? -7.027 3.709 -1.599 1.00 95.69 86 TRP A CA 1
ATOM 669 C C . TRP A 1 86 ? -8.117 3.713 -2.683 1.00 95.69 86 TRP A C 1
ATOM 671 O O . TRP A 1 86 ? -8.021 2.963 -3.659 1.00 95.69 86 TRP A O 1
ATOM 681 N N . MET A 1 87 ? -9.144 4.560 -2.552 1.00 95.50 87 MET A N 1
ATOM 682 C CA . MET A 1 87 ? -10.283 4.610 -3.485 1.00 95.50 87 MET A CA 1
ATOM 683 C C . MET A 1 87 ? -9.930 5.145 -4.878 1.00 95.50 87 MET A C 1
ATOM 685 O O . MET A 1 87 ? -10.619 4.815 -5.844 1.00 95.50 87 MET A O 1
ATOM 689 N N . SER A 1 88 ? -8.901 5.990 -4.993 1.00 92.69 88 SER A N 1
ATOM 690 C CA . SER A 1 88 ? -8.451 6.546 -6.277 1.00 92.69 88 SER A CA 1
ATOM 691 C C . SER A 1 88 ? -7.588 5.567 -7.072 1.00 92.69 88 SER A C 1
ATOM 693 O O . SER A 1 88 ? -7.552 5.635 -8.299 1.00 92.69 88 SER A O 1
ATOM 695 N N . LYS A 1 89 ? -6.920 4.633 -6.383 1.00 89.50 89 LYS A N 1
ATOM 696 C CA . LYS A 1 89 ? -5.991 3.667 -6.985 1.00 89.50 89 LYS A CA 1
ATOM 697 C C . LYS A 1 89 ? -6.577 2.261 -7.113 1.00 89.50 89 LYS A C 1
ATOM 699 O O . LYS A 1 89 ? -6.044 1.438 -7.853 1.00 89.50 89 LYS A O 1
ATOM 704 N N . THR A 1 90 ? -7.681 1.960 -6.433 1.00 90.31 90 THR A N 1
ATOM 705 C CA . THR A 1 90 ? -8.311 0.630 -6.435 1.00 90.31 90 THR A CA 1
ATOM 706 C C . THR A 1 90 ? -9.810 0.709 -6.735 1.00 90.31 90 THR A C 1
ATOM 708 O O . THR A 1 90 ? -10.395 1.787 -6.809 1.00 90.31 90 THR A O 1
ATOM 711 N N . CYS A 1 91 ? -10.463 -0.443 -6.915 1.00 90.88 91 CYS A N 1
ATOM 712 C CA . CYS A 1 91 ? -11.926 -0.491 -6.991 1.00 90.88 91 CYS A CA 1
ATOM 713 C C . CYS A 1 91 ? -12.610 -0.487 -5.618 1.00 90.88 91 CYS A C 1
ATOM 715 O O . CYS A 1 91 ? -13.839 -0.446 -5.571 1.00 90.88 91 CYS A O 1
ATOM 717 N N . ILE A 1 92 ? -11.841 -0.551 -4.529 1.00 95.69 92 ILE A N 1
ATOM 718 C CA . ILE A 1 92 ? -12.366 -0.607 -3.167 1.00 95.69 92 ILE A CA 1
ATOM 719 C C . ILE A 1 92 ? -13.102 0.701 -2.880 1.00 95.69 92 ILE A C 1
ATOM 721 O O . ILE A 1 92 ? -12.668 1.784 -3.280 1.00 95.69 92 ILE A O 1
ATOM 725 N N . LYS A 1 93 ? -14.243 0.599 -2.204 1.00 97.44 93 LYS A N 1
ATOM 726 C CA . LYS A 1 93 ? -15.090 1.728 -1.832 1.00 97.44 93 LYS A CA 1
ATOM 727 C C . LYS A 1 93 ? -15.244 1.768 -0.327 1.00 97.44 93 LYS A C 1
ATOM 729 O O . LYS A 1 93 ? -15.870 0.891 0.258 1.00 97.44 93 LYS A O 1
ATOM 734 N N . PHE A 1 94 ? -14.736 2.829 0.284 1.00 98.56 94 PHE A N 1
ATOM 735 C CA . PHE A 1 94 ? -15.121 3.184 1.639 1.00 98.56 94 PHE A CA 1
ATOM 736 C C . PHE A 1 94 ? -16.387 4.028 1.567 1.00 98.56 94 PHE A C 1
ATOM 738 O O . PHE A 1 94 ? -16.441 5.014 0.832 1.00 98.56 94 PHE A O 1
ATOM 745 N N . VAL A 1 95 ? -17.418 3.629 2.304 1.00 98.44 95 VAL A N 1
ATOM 746 C CA . VAL A 1 95 ? -18.713 4.321 2.296 1.00 98.44 95 VAL A CA 1
ATOM 747 C C . VAL A 1 95 ? -19.114 4.699 3.717 1.00 98.44 95 VAL A C 1
ATOM 749 O O . VAL A 1 95 ? -18.936 3.881 4.620 1.00 98.44 95 VAL A O 1
ATOM 752 N N . PRO A 1 96 ? -19.666 5.901 3.959 1.00 98.38 96 PRO A N 1
ATOM 753 C CA . PRO A 1 96 ? -20.274 6.202 5.245 1.00 98.38 96 PRO A CA 1
ATOM 754 C C . PRO A 1 96 ? -21.333 5.149 5.576 1.00 98.38 96 PRO A C 1
ATOM 756 O O . PRO A 1 96 ? -22.204 4.840 4.760 1.00 98.38 96 PRO A O 1
ATOM 759 N N . ARG A 1 97 ? -21.234 4.569 6.768 1.00 97.88 97 ARG A N 1
ATOM 760 C CA . ARG A 1 97 ? -22.180 3.577 7.267 1.00 97.88 97 ARG A CA 1
ATOM 761 C C . ARG A 1 97 ? -23.577 4.183 7.354 1.00 97.88 97 ARG A C 1
ATOM 763 O O . ARG A 1 97 ? -23.762 5.285 7.863 1.00 97.88 97 ARG A O 1
ATOM 770 N N . THR A 1 98 ? -24.557 3.388 6.949 1.00 96.75 98 THR A N 1
ATOM 771 C CA . THR A 1 98 ? -25.979 3.624 7.185 1.00 96.75 98 THR A CA 1
ATOM 772 C C . THR A 1 98 ? -26.549 2.473 8.015 1.00 96.75 98 THR A C 1
ATOM 774 O O . THR A 1 98 ? -26.599 2.559 9.238 1.00 96.75 98 THR A O 1
ATOM 777 N N . ASN A 1 99 ? -26.907 1.361 7.376 1.00 95.44 99 ASN A N 1
ATOM 778 C CA . ASN A 1 99 ? -27.589 0.211 7.978 1.00 95.44 99 ASN A CA 1
ATOM 779 C C . ASN A 1 99 ? -26.814 -1.114 7.849 1.00 95.44 99 ASN A C 1
ATOM 781 O O . ASN A 1 99 ? -27.344 -2.168 8.191 1.00 95.44 99 ASN A O 1
ATOM 785 N N . GLN A 1 100 ? -25.578 -1.092 7.343 1.00 97.38 100 GLN A N 1
ATOM 786 C CA . GLN A 1 100 ? -24.778 -2.305 7.147 1.00 97.38 100 GLN A CA 1
ATOM 787 C C . GLN A 1 100 ? -24.435 -2.948 8.496 1.00 97.38 100 GLN A C 1
ATOM 789 O O . GLN A 1 100 ? -24.016 -2.255 9.409 1.00 97.38 100 GLN A O 1
ATOM 794 N N . ASN A 1 101 ? -24.548 -4.266 8.653 1.00 93.88 101 ASN A N 1
ATOM 795 C CA . ASN A 1 101 ? -24.282 -4.904 9.954 1.00 93.88 101 ASN A CA 1
ATOM 796 C C . ASN A 1 101 ? -22.793 -4.918 10.338 1.00 93.88 101 ASN A C 1
ATOM 798 O O . ASN A 1 101 ? -22.465 -4.712 11.502 1.00 93.88 101 ASN A O 1
ATOM 802 N N . ALA A 1 102 ? -21.907 -5.110 9.359 1.00 96.38 102 ALA A N 1
ATOM 803 C CA . ALA A 1 102 ? -20.457 -5.123 9.534 1.00 96.38 102 ALA A CA 1
ATOM 804 C C . ALA A 1 102 ? -19.835 -3.859 8.928 1.00 96.38 102 ALA A C 1
ATOM 806 O O . ALA A 1 102 ? -20.179 -3.464 7.813 1.00 96.38 102 ALA A O 1
ATOM 807 N N . PHE A 1 103 ? -18.953 -3.211 9.684 1.00 98.38 103 PHE A N 1
ATOM 808 C CA . PHE A 1 103 ? -18.350 -1.918 9.352 1.00 98.38 103 PHE A CA 1
ATOM 809 C C . PHE A 1 103 ? -17.147 -1.642 10.259 1.00 98.38 103 PHE A C 1
ATOM 811 O O . PHE A 1 103 ? -17.003 -2.268 11.310 1.00 98.38 103 PHE A O 1
ATOM 818 N N . ILE A 1 104 ? -16.326 -0.656 9.911 1.00 98.62 104 ILE A N 1
ATOM 819 C CA . ILE A 1 104 ? -15.257 -0.169 10.791 1.00 98.62 104 ILE A CA 1
ATOM 820 C C . ILE A 1 104 ? -15.669 1.120 11.509 1.00 98.62 104 ILE A C 1
ATOM 822 O O . ILE A 1 104 ? -16.382 1.961 10.960 1.00 98.62 104 ILE A O 1
ATOM 826 N N . THR A 1 105 ? -15.206 1.305 12.742 1.00 98.62 105 THR A N 1
ATOM 827 C CA . THR A 1 105 ? -15.300 2.599 13.442 1.00 98.62 105 THR A CA 1
ATOM 828 C C . THR A 1 105 ? -13.906 3.149 13.683 1.00 98.62 105 THR A C 1
ATOM 830 O O . THR A 1 105 ? -13.103 2.492 14.345 1.00 98.62 105 THR A O 1
ATOM 833 N N . PHE A 1 106 ? -13.633 4.355 13.192 1.00 98.56 106 PHE A N 1
ATOM 834 C CA . PHE A 1 106 ? -12.438 5.094 13.587 1.00 98.56 106 PHE A CA 1
ATOM 835 C C . PHE A 1 106 ? -12.642 5.680 14.979 1.00 98.56 106 PHE A C 1
ATOM 837 O O . PHE A 1 106 ? -13.652 6.341 15.224 1.00 98.56 106 PHE A O 1
ATOM 844 N N . VAL A 1 107 ? -11.691 5.418 15.869 1.00 97.94 107 VAL A N 1
ATOM 845 C CA . VAL A 1 107 ? -11.754 5.798 17.282 1.00 97.94 107 VAL A CA 1
ATOM 846 C C . VAL A 1 107 ? -10.475 6.518 17.678 1.00 97.94 107 VAL A C 1
ATOM 848 O O . VAL A 1 107 ? -9.381 6.070 17.321 1.00 97.94 107 VAL A O 1
ATOM 851 N N . LYS A 1 108 ? -10.590 7.615 18.431 1.00 96.06 108 LYS A N 1
ATOM 852 C CA . LYS A 1 108 ? -9.405 8.284 18.981 1.00 96.06 108 LYS A CA 1
ATOM 853 C C . LYS A 1 108 ? -8.780 7.411 20.071 1.00 96.06 108 LYS A C 1
ATOM 855 O O . LYS A 1 108 ? -9.469 6.948 20.975 1.00 96.06 108 LYS A O 1
ATOM 860 N N . ASP A 1 109 ? -7.467 7.201 20.007 1.00 94.38 109 ASP A N 1
ATOM 861 C CA . ASP A 1 109 ? -6.731 6.534 21.085 1.00 94.38 109 ASP A CA 1
ATOM 862 C C . ASP A 1 109 ? -5.908 7.530 21.900 1.00 94.38 109 ASP A C 1
ATOM 864 O O . ASP A 1 109 ? -5.030 8.212 21.375 1.00 94.38 109 ASP A O 1
ATOM 868 N N . ASN A 1 110 ? -6.146 7.580 23.207 1.00 91.69 110 ASN A N 1
ATOM 869 C CA . ASN A 1 110 ? -5.402 8.466 24.107 1.00 91.69 110 ASN A CA 1
ATOM 870 C C . ASN A 1 110 ? -4.127 7.814 24.680 1.00 91.69 110 ASN A C 1
ATOM 872 O O . ASN A 1 110 ? -3.334 8.492 25.323 1.00 91.69 110 ASN A O 1
ATOM 876 N N . ASN A 1 111 ? -3.885 6.527 24.401 1.00 88.94 111 ASN A N 1
ATOM 877 C CA . ASN A 1 111 ? -2.705 5.783 24.861 1.00 88.94 111 ASN A CA 1
ATOM 878 C C . ASN A 1 111 ? -1.594 5.733 23.802 1.00 88.94 111 ASN A C 1
ATOM 880 O O . ASN A 1 111 ? -0.651 4.949 23.909 1.00 88.94 111 ASN A O 1
ATOM 884 N N . GLY A 1 112 ? -1.703 6.553 22.755 1.00 89.31 112 GLY A N 1
ATOM 885 C CA . GLY A 1 112 ? -0.691 6.631 21.714 1.00 89.31 112 GLY A CA 1
ATOM 886 C C . GLY A 1 112 ? -0.722 5.470 20.721 1.00 89.31 112 GLY A C 1
ATOM 887 O O . GLY A 1 112 ? 0.271 5.289 20.025 1.00 89.31 112 GLY A O 1
ATOM 888 N N . ARG A 1 113 ? -1.781 4.663 20.624 1.00 91.38 113 ARG A N 1
ATOM 889 C CA . ARG A 1 113 ? -1.824 3.525 19.688 1.00 91.38 113 ARG A CA 1
ATOM 890 C C . ARG A 1 113 ? -2.285 3.936 18.289 1.00 91.38 113 ARG A C 1
ATOM 892 O O . ARG A 1 113 ? -3.198 4.744 18.141 1.00 91.38 113 ARG A O 1
ATOM 899 N N . CYS A 1 114 ? -1.652 3.335 17.289 1.00 94.12 114 CYS A N 1
ATOM 900 C CA . CYS A 1 114 ? -2.150 3.209 15.921 1.00 94.12 114 CYS A CA 1
ATOM 901 C C . CYS A 1 114 ? -2.352 1.703 15.741 1.00 94.12 114 CYS A C 1
ATOM 903 O O . CYS A 1 114 ? -1.398 0.970 16.003 1.00 94.12 114 CYS A O 1
ATOM 905 N N . ALA A 1 115 ? -3.588 1.252 15.530 1.00 95.31 115 ALA A N 1
ATOM 906 C CA . ALA A 1 115 ? -3.861 -0.175 15.397 1.00 95.31 115 ALA A CA 1
ATOM 907 C C . ALA A 1 115 ? -5.210 -0.467 14.735 1.00 95.31 115 ALA A C 1
ATOM 909 O O . ALA A 1 115 ? -6.220 0.200 15.009 1.00 95.31 115 ALA A O 1
ATOM 910 N N . SER A 1 116 ? -5.265 -1.565 13.989 1.00 95.88 116 SER A N 1
ATOM 911 C CA . SER A 1 116 ? -6.502 -2.166 13.508 1.00 95.88 116 SER A CA 1
ATOM 912 C C . SER A 1 116 ? -6.911 -3.331 14.405 1.00 95.88 116 SER A C 1
ATOM 914 O O . SER A 1 116 ? -6.103 -4.165 14.801 1.00 95.88 116 SER A O 1
ATOM 916 N N . TYR A 1 117 ? -8.200 -3.426 14.727 1.00 94.62 117 TYR A N 1
ATOM 917 C CA . TYR A 1 117 ? -8.744 -4.552 15.498 1.00 94.62 117 TYR A CA 1
ATOM 918 C C . TYR A 1 117 ? -9.118 -5.740 14.605 1.00 94.62 117 TYR A C 1
ATOM 920 O O . TYR A 1 117 ? -9.679 -6.721 15.089 1.00 94.62 117 TYR A O 1
ATOM 928 N N . GLY A 1 118 ? -8.846 -5.646 13.304 1.00 91.31 118 GLY A N 1
ATOM 929 C CA . GLY A 1 118 ? -9.107 -6.723 12.370 1.00 91.31 118 GLY A CA 1
ATOM 930 C C . GLY A 1 118 ? -8.349 -6.593 11.062 1.00 91.31 118 GLY A C 1
ATOM 931 O O . GLY A 1 118 ? -7.967 -5.498 10.642 1.00 91.31 118 GLY A O 1
ATOM 932 N N . VAL A 1 119 ? -8.166 -7.740 10.419 1.00 90.94 119 VAL A N 1
ATOM 933 C CA . VAL A 1 119 ? -7.610 -7.854 9.076 1.00 90.94 119 VAL A CA 1
ATOM 934 C C . VAL A 1 119 ? -8.744 -8.315 8.168 1.00 90.94 119 VAL A C 1
ATOM 936 O O . VAL A 1 119 ? -9.295 -9.389 8.395 1.00 90.94 119 VAL A O 1
ATOM 939 N N . GLY A 1 120 ? -9.133 -7.507 7.180 1.00 91.88 120 GLY A N 1
ATOM 940 C CA . GLY A 1 120 ? -10.227 -7.824 6.253 1.00 91.88 120 GLY A CA 1
ATOM 941 C C . GLY A 1 120 ? -11.616 -7.939 6.902 1.00 91.88 120 GLY A C 1
ATOM 942 O O . GLY A 1 120 ? -11.952 -7.255 7.865 1.00 91.88 120 GLY A O 1
ATOM 943 N N . TYR A 1 121 ? -12.465 -8.793 6.335 1.00 92.19 121 TYR A N 1
ATOM 944 C CA . TYR A 1 121 ? -13.865 -8.956 6.717 1.00 92.19 121 TYR A CA 1
ATOM 945 C C . TYR A 1 121 ? -14.092 -10.161 7.633 1.00 92.19 121 TYR A C 1
ATOM 947 O O . TYR A 1 121 ? -13.834 -11.305 7.259 1.00 92.19 121 TYR A O 1
ATOM 955 N N . TYR A 1 122 ? -14.688 -9.911 8.802 1.00 88.62 122 TYR A N 1
ATOM 956 C CA . TYR A 1 122 ? -15.068 -10.957 9.762 1.00 88.62 122 TYR A CA 1
ATOM 957 C C . TYR A 1 122 ? -16.578 -11.189 9.896 1.00 88.62 122 TYR A C 1
ATOM 959 O O . TYR A 1 122 ? -17.003 -12.011 10.704 1.00 88.62 122 TYR A O 1
ATOM 967 N N . GLY A 1 123 ? -17.416 -10.471 9.142 1.00 90.50 123 GLY A N 1
ATOM 968 C CA . GLY A 1 123 ? -18.876 -10.547 9.308 1.00 90.50 123 GLY A CA 1
ATOM 969 C C . GLY A 1 123 ? -19.440 -9.701 10.453 1.00 90.50 123 GLY A C 1
ATOM 970 O O . GLY A 1 123 ? -20.656 -9.599 10.588 1.00 90.50 123 GLY A O 1
ATOM 971 N N . TYR A 1 124 ? -18.581 -9.042 11.231 1.00 93.31 124 TYR A N 1
ATOM 972 C CA . TYR A 1 124 ? -18.947 -8.111 12.296 1.00 93.31 124 TYR A CA 1
ATOM 973 C C . TYR A 1 124 ? -18.055 -6.871 12.280 1.00 93.31 124 TYR A C 1
ATOM 975 O O . TYR A 1 124 ? -17.109 -6.761 11.500 1.00 93.31 124 TYR A O 1
ATOM 983 N N . SER A 1 125 ? -18.382 -5.928 13.154 1.00 96.56 125 SER A N 1
ATOM 984 C CA . SER A 1 125 ? -17.743 -4.620 13.212 1.00 96.56 125 SER A CA 1
ATOM 985 C C . SER A 1 125 ? -16.581 -4.573 14.181 1.00 96.56 125 SER A C 1
ATOM 987 O O . SER A 1 125 ? -16.644 -5.130 15.277 1.00 96.56 125 SER A O 1
ATOM 989 N N . TYR A 1 126 ? -15.545 -3.835 13.809 1.00 96.94 126 TYR A N 1
ATOM 990 C CA . TYR A 1 126 ? -14.363 -3.645 14.637 1.00 96.94 126 TYR A CA 1
ATOM 991 C C . TYR A 1 126 ? -13.839 -2.209 14.530 1.00 96.94 126 TYR A C 1
ATOM 993 O O . TYR A 1 126 ? -14.371 -1.372 13.796 1.00 96.94 126 TYR A O 1
ATOM 1001 N N . LYS A 1 127 ? -12.844 -1.889 15.355 1.00 97.62 127 LYS A N 1
ATOM 1002 C CA . LYS A 1 127 ? -12.303 -0.534 15.488 1.00 97.62 127 LYS A CA 1
ATOM 1003 C C . LYS A 1 127 ? -10.993 -0.388 14.722 1.00 97.62 127 LYS A C 1
ATOM 1005 O O . LYS A 1 127 ? -10.207 -1.327 14.656 1.00 97.62 127 LYS A O 1
ATOM 1010 N N . VAL A 1 128 ? -10.742 0.819 14.238 1.00 98.19 128 VAL A N 1
ATOM 1011 C CA . VAL A 1 128 ? -9.400 1.298 13.897 1.00 98.19 128 VAL A CA 1
ATOM 1012 C C . VAL A 1 128 ? -9.097 2.417 14.877 1.00 98.19 128 VAL A C 1
ATOM 1014 O O . VAL A 1 128 ? -9.829 3.407 14.927 1.00 98.19 128 VAL A O 1
ATOM 1017 N N . VAL A 1 129 ? -8.083 2.230 15.715 1.00 97.19 129 VAL A N 1
ATOM 1018 C CA . VAL A 1 129 ? -7.742 3.187 16.769 1.00 97.19 129 VAL A CA 1
ATOM 1019 C C . VAL A 1 129 ? -6.560 4.035 16.332 1.00 97.19 129 VAL A C 1
ATOM 1021 O O . VAL A 1 129 ? -5.555 3.519 15.849 1.00 97.19 129 VAL A O 1
ATOM 1024 N N . LEU A 1 130 ? -6.701 5.350 16.474 1.00 96.94 130 LEU A N 1
ATOM 1025 C CA . LEU A 1 130 ? -5.731 6.321 15.989 1.00 96.94 130 LEU A CA 1
ATOM 1026 C C . LEU A 1 130 ? -5.486 7.378 17.060 1.00 96.94 130 LEU A C 1
ATOM 1028 O O . LEU A 1 130 ? -6.337 8.231 17.323 1.00 96.94 130 LEU A O 1
ATOM 1032 N N . ALA A 1 131 ? -4.302 7.350 17.656 1.00 96.06 131 ALA A N 1
ATOM 1033 C CA . ALA A 1 131 ? -3.810 8.457 18.456 1.00 96.06 131 ALA A CA 1
ATOM 1034 C C . ALA A 1 131 ? -3.455 9.668 17.588 1.00 96.06 131 ALA A C 1
ATOM 1036 O O . ALA A 1 131 ? -3.235 9.550 16.384 1.00 96.06 131 ALA A O 1
ATOM 1037 N N . GLU A 1 132 ? -3.323 10.842 18.205 1.00 94.69 132 GLU A N 1
ATOM 1038 C CA . GLU A 1 132 ? -3.021 12.081 17.472 1.00 94.69 132 GLU A CA 1
ATOM 1039 C C . GLU A 1 132 ? -1.698 12.005 16.696 1.00 94.69 132 GLU A C 1
ATOM 1041 O O . GLU A 1 132 ? -1.582 12.550 15.597 1.00 94.69 132 GLU A O 1
ATOM 1046 N N . ARG A 1 133 ? -0.715 11.257 17.223 1.00 93.75 133 ARG A N 1
ATOM 1047 C CA . ARG A 1 133 ? 0.561 10.987 16.539 1.00 93.75 133 ARG A CA 1
ATOM 1048 C C . ARG A 1 133 ? 0.407 10.158 15.259 1.00 93.75 133 ARG A C 1
ATOM 1050 O O . ARG A 1 133 ? 1.313 10.162 14.438 1.00 93.75 133 ARG A O 1
ATOM 1057 N N . CYS A 1 134 ? -0.710 9.449 15.105 1.00 93.69 134 CYS A N 1
ATOM 1058 C CA . CYS A 1 134 ? -1.028 8.617 13.946 1.00 93.69 134 CYS A CA 1
ATOM 1059 C C . CYS A 1 134 ? -1.727 9.417 12.838 1.00 93.69 134 CYS A C 1
ATOM 1061 O O . CYS A 1 134 ? -1.956 8.879 11.761 1.00 93.69 134 CYS A O 1
ATOM 1063 N N . TRP A 1 135 ? -2.112 10.679 13.082 1.00 93.69 135 TRP A N 1
ATOM 1064 C CA . TRP A 1 135 ? -2.852 11.501 12.116 1.00 93.69 135 TRP A CA 1
ATOM 1065 C C . TRP A 1 135 ? -1.934 12.103 11.054 1.00 93.69 135 TRP A C 1
ATOM 1067 O O . TRP A 1 135 ? -1.768 13.322 10.956 1.00 93.69 135 TRP A O 1
ATOM 1077 N N . TYR A 1 136 ? -1.327 11.221 10.272 1.00 92.06 136 TYR A N 1
ATOM 1078 C CA . TYR A 1 136 ? -0.657 11.526 9.023 1.00 92.06 136 TYR A CA 1
ATOM 1079 C C . TYR A 1 136 ? -0.939 10.406 8.023 1.00 92.06 136 TYR A C 1
ATOM 1081 O O . TYR A 1 136 ? -1.150 9.251 8.399 1.00 92.06 136 TYR A O 1
ATOM 1089 N N . GLN A 1 137 ? -0.948 10.769 6.742 1.00 89.38 137 GLN A N 1
ATOM 1090 C CA . GLN A 1 137 ? -1.482 9.934 5.670 1.00 89.38 137 GLN A CA 1
ATOM 1091 C C . GLN A 1 137 ? -0.923 8.505 5.658 1.00 89.38 137 GLN A C 1
ATOM 1093 O O . GLN A 1 137 ? -1.706 7.563 5.709 1.00 89.38 137 GLN A O 1
ATOM 1098 N N . GLY A 1 138 ? 0.400 8.327 5.643 1.00 91.75 138 GLY A N 1
ATOM 1099 C CA . GLY A 1 138 ? 0.999 6.997 5.502 1.00 91.75 138 GLY A CA 1
ATOM 1100 C C . GLY A 1 138 ? 0.629 6.014 6.615 1.00 91.75 138 GLY A C 1
ATOM 1101 O O . GLY A 1 138 ? 0.363 4.851 6.330 1.00 91.75 138 GLY A O 1
ATOM 1102 N N . MET A 1 139 ? 0.510 6.486 7.860 1.00 94.12 139 MET A N 1
ATOM 1103 C CA . MET A 1 139 ? 0.112 5.627 8.978 1.00 94.12 139 MET A CA 1
ATOM 1104 C C . MET A 1 139 ? -1.334 5.162 8.841 1.00 94.12 139 MET A C 1
ATOM 1106 O O . MET A 1 139 ? -1.631 3.987 8.998 1.00 94.12 139 MET A O 1
ATOM 1110 N N . ILE A 1 140 ? -2.246 6.065 8.483 1.00 96.81 140 ILE A N 1
ATOM 1111 C CA . ILE A 1 140 ? -3.654 5.692 8.315 1.00 96.81 140 ILE A CA 1
ATOM 1112 C C . ILE A 1 140 ? -3.832 4.807 7.074 1.00 96.81 140 ILE A C 1
ATOM 1114 O O . ILE A 1 140 ? -4.627 3.873 7.102 1.00 96.81 140 ILE A O 1
ATOM 1118 N N . VAL A 1 141 ? -3.084 5.061 5.996 1.00 97.00 141 VAL A N 1
ATOM 1119 C CA . VAL A 1 141 ? -3.077 4.211 4.793 1.00 97.00 141 VAL A CA 1
ATOM 1120 C C . VAL A 1 141 ? -2.653 2.779 5.130 1.00 97.00 141 VAL A C 1
ATOM 1122 O O . VAL A 1 141 ? -3.288 1.851 4.631 1.00 97.00 141 VAL A O 1
ATOM 1125 N N . HIS A 1 142 ? -1.649 2.608 5.994 1.00 96.00 142 HIS A N 1
ATOM 1126 C CA . HIS A 1 142 ? -1.216 1.310 6.517 1.00 96.00 142 HIS A CA 1
ATOM 1127 C C . HIS A 1 142 ? -2.321 0.613 7.329 1.00 96.00 142 HIS A C 1
ATOM 1129 O O . HIS A 1 142 ? -2.693 -0.513 7.010 1.00 96.00 142 HIS A O 1
ATOM 1135 N N . GLU A 1 143 ? -2.936 1.300 8.301 1.00 97.06 143 GLU A N 1
ATOM 1136 C CA . GLU A 1 143 ? -4.045 0.721 9.083 1.00 97.06 143 GLU A CA 1
ATOM 1137 C C . GLU A 1 143 ? -5.226 0.316 8.186 1.00 97.06 143 GLU A C 1
ATOM 1139 O O . GLU A 1 143 ? -5.879 -0.711 8.388 1.00 97.06 143 GLU A O 1
ATOM 1144 N N . LEU A 1 144 ? -5.493 1.105 7.142 1.00 97.62 144 LEU A N 1
ATOM 1145 C CA . LEU A 1 144 ? -6.475 0.762 6.119 1.00 97.62 144 LEU A CA 1
ATOM 1146 C C . LEU A 1 144 ? -6.050 -0.447 5.275 1.00 97.62 144 LEU A C 1
ATOM 1148 O O . LEU A 1 144 ? -6.921 -1.191 4.833 1.00 97.62 144 LEU A O 1
ATOM 1152 N N . GLY A 1 145 ? -4.753 -0.684 5.079 1.00 95.38 145 GLY A N 1
ATOM 1153 C CA . GLY A 1 145 ? -4.224 -1.902 4.464 1.00 95.38 145 GLY A CA 1
ATOM 1154 C C . GLY A 1 145 ? -4.615 -3.157 5.247 1.00 95.38 145 GLY A C 1
ATOM 1155 O O . GLY A 1 145 ? -5.130 -4.112 4.657 1.00 95.38 145 GLY A O 1
ATOM 1156 N N . HIS A 1 146 ? -4.511 -3.125 6.580 1.00 95.12 146 HIS A N 1
ATOM 1157 C CA . HIS A 1 146 ? -5.044 -4.194 7.431 1.00 95.12 146 HIS A CA 1
ATOM 1158 C C . HIS A 1 146 ? -6.552 -4.353 7.263 1.00 95.12 146 HIS A C 1
ATOM 1160 O O . HIS A 1 146 ? -7.034 -5.453 6.991 1.00 95.12 146 HIS A O 1
ATOM 1166 N N . VAL A 1 147 ? -7.312 -3.255 7.323 1.00 97.06 147 VAL A N 1
ATOM 1167 C CA . VAL A 1 147 ? -8.766 -3.285 7.094 1.00 97.06 147 VAL A CA 1
ATOM 1168 C C . VAL A 1 147 ? -9.122 -3.918 5.747 1.00 97.06 147 VAL A C 1
ATOM 1170 O O . VAL A 1 147 ? -10.097 -4.660 5.659 1.00 97.06 147 VAL A O 1
ATOM 1173 N N . ILE A 1 148 ? -8.340 -3.648 4.705 1.00 95.19 148 ILE A N 1
ATOM 1174 C CA . ILE A 1 148 ? -8.518 -4.198 3.359 1.00 95.19 148 ILE A CA 1
ATOM 1175 C C . ILE A 1 148 ? -8.217 -5.701 3.318 1.00 95.19 148 ILE A C 1
ATOM 1177 O O . ILE A 1 148 ? -8.865 -6.415 2.550 1.00 95.19 148 ILE A O 1
ATOM 1181 N N . GLY A 1 149 ? -7.304 -6.191 4.155 1.00 90.00 149 GLY A N 1
ATOM 1182 C CA . GLY A 1 149 ? -7.014 -7.618 4.306 1.00 90.00 149 GLY A CA 1
ATOM 1183 C C . GLY A 1 149 ? -5.535 -7.993 4.258 1.00 90.00 149 GLY A C 1
ATOM 1184 O O . GLY A 1 149 ? -5.238 -9.174 4.076 1.00 90.00 149 GLY A O 1
ATOM 1185 N N . PHE A 1 150 ? -4.619 -7.029 4.381 1.00 89.00 150 PHE A N 1
ATOM 1186 C CA . PHE A 1 150 ? -3.181 -7.290 4.346 1.00 89.00 150 PHE A CA 1
ATOM 1187 C C . PHE A 1 150 ? -2.587 -7.535 5.731 1.00 89.00 150 PHE A C 1
ATOM 1189 O O . PHE A 1 150 ? -2.915 -6.843 6.691 1.00 89.00 150 PHE A O 1
ATOM 1196 N N . GLU A 1 151 ? -1.688 -8.513 5.809 1.00 88.19 151 GLU A N 1
ATOM 1197 C CA . GLU A 1 151 ? -0.692 -8.639 6.879 1.00 88.19 151 GLU A CA 1
ATOM 1198 C C . GLU A 1 151 ? 0.574 -7.859 6.486 1.00 88.19 151 GLU A C 1
ATOM 1200 O O . GLU A 1 151 ? 0.638 -7.259 5.408 1.00 88.19 151 GLU A O 1
ATOM 1205 N N . HIS A 1 152 ? 1.589 -7.865 7.344 1.00 90.69 152 HIS A N 1
ATOM 1206 C CA . HIS A 1 152 ? 2.842 -7.188 7.043 1.00 90.69 152 HIS A CA 1
ATOM 1207 C C . HIS A 1 152 ? 3.663 -7.870 5.939 1.00 90.69 152 HIS A C 1
ATOM 1209 O O . HIS A 1 152 ? 3.791 -9.092 5.863 1.00 90.69 152 HIS A O 1
ATOM 1215 N N . GLU A 1 153 ? 4.337 -7.073 5.109 1.00 90.50 153 GLU A N 1
ATOM 1216 C CA . GLU A 1 153 ? 5.174 -7.591 4.018 1.00 90.50 153 GLU A CA 1
ATOM 1217 C C . GLU A 1 153 ? 6.378 -8.392 4.567 1.00 90.50 153 GLU A C 1
ATOM 1219 O O . GLU A 1 153 ? 6.779 -9.407 3.991 1.00 90.50 153 GLU A O 1
ATOM 1224 N N . HIS A 1 154 ? 6.918 -8.016 5.738 1.00 90.69 154 HIS A N 1
ATOM 1225 C CA . HIS A 1 154 ? 8.024 -8.742 6.382 1.00 90.69 154 HIS A CA 1
ATOM 1226 C C . HIS A 1 154 ? 7.599 -10.050 7.054 1.00 90.69 154 HIS A C 1
ATOM 1228 O O . HIS A 1 154 ? 8.463 -10.753 7.577 1.00 90.69 154 HIS A O 1
ATOM 1234 N N . THR A 1 155 ? 6.317 -10.413 7.081 1.00 88.62 155 THR A N 1
ATOM 1235 C CA . THR A 1 155 ? 5.860 -11.713 7.608 1.00 88.62 155 THR A CA 1
ATOM 1236 C C . THR A 1 155 ? 5.557 -12.716 6.503 1.00 88.62 155 THR A C 1
ATOM 1238 O O . THR A 1 155 ? 5.278 -13.883 6.775 1.00 88.62 155 THR A O 1
ATOM 1241 N N . ARG A 1 156 ? 5.770 -12.339 5.237 1.00 86.69 156 ARG A N 1
ATOM 1242 C CA . ARG A 1 156 ? 5.628 -13.242 4.092 1.00 86.69 156 ARG A CA 1
ATOM 1243 C C . ARG A 1 156 ? 6.412 -14.559 4.245 1.00 86.69 156 ARG A C 1
ATOM 1245 O O . ARG A 1 156 ? 7.573 -14.548 4.672 1.00 86.69 156 ARG A O 1
ATOM 1252 N N . PRO A 1 157 ? 5.859 -15.696 3.775 1.00 84.19 157 PRO A N 1
ATOM 1253 C CA . PRO A 1 157 ? 6.543 -16.993 3.819 1.00 84.19 157 PRO A CA 1
ATOM 1254 C C . PRO A 1 157 ? 7.902 -17.027 3.097 1.00 84.19 157 PRO A C 1
ATOM 1256 O O . PRO A 1 157 ? 8.812 -17.750 3.516 1.00 84.19 157 PRO A O 1
ATOM 1259 N N . ASP A 1 158 ? 8.046 -16.241 2.023 1.00 83.62 158 ASP A N 1
ATOM 1260 C CA . ASP A 1 158 ? 9.235 -16.165 1.167 1.00 83.62 158 ASP A CA 1
ATOM 1261 C C . ASP A 1 158 ? 10.213 -15.042 1.544 1.00 83.62 158 ASP A C 1
ATOM 1263 O O . ASP A 1 158 ? 11.246 -14.904 0.884 1.00 83.62 158 ASP A O 1
ATOM 1267 N N . ARG A 1 159 ? 9.936 -14.276 2.611 1.00 90.56 159 ARG A N 1
ATOM 1268 C CA . ARG A 1 159 ? 10.732 -13.102 3.010 1.00 90.56 159 ARG A CA 1
ATOM 1269 C C . ARG A 1 159 ? 12.226 -13.381 3.165 1.00 90.56 159 ARG A C 1
ATOM 1271 O O . ARG A 1 159 ? 13.035 -12.497 2.919 1.00 90.56 159 ARG A O 1
ATOM 1278 N N . ASP A 1 160 ? 12.606 -14.601 3.558 1.00 92.56 160 ASP A N 1
ATOM 1279 C CA . ASP A 1 160 ? 13.999 -14.941 3.878 1.00 92.56 160 ASP A CA 1
ATOM 1280 C C . ASP A 1 160 ? 14.879 -14.975 2.605 1.00 92.56 160 ASP A C 1
ATOM 1282 O O . ASP A 1 160 ? 16.101 -15.051 2.689 1.00 92.56 160 ASP A O 1
ATOM 1286 N N . LYS A 1 161 ? 14.270 -14.873 1.411 1.00 90.75 161 LYS A N 1
ATOM 1287 C CA . LYS A 1 161 ? 14.960 -14.626 0.130 1.00 90.75 161 LYS A CA 1
ATOM 1288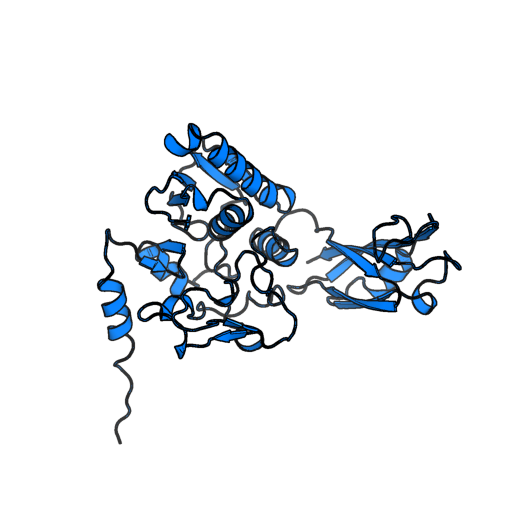 C C . LYS A 1 161 ? 15.341 -13.153 -0.081 1.00 90.75 161 LYS A C 1
ATOM 1290 O O . LYS A 1 161 ? 16.080 -12.851 -1.015 1.00 90.75 161 LYS A O 1
ATOM 1295 N N . TYR A 1 162 ? 14.817 -12.246 0.742 1.00 91.69 162 TYR A N 1
ATOM 1296 C CA . TYR A 1 162 ? 14.874 -10.793 0.554 1.00 91.69 162 TYR A CA 1
ATOM 1297 C C . TYR A 1 162 ? 15.432 -10.065 1.779 1.00 91.69 162 TYR A C 1
ATOM 1299 O O . TYR A 1 162 ? 16.191 -9.108 1.636 1.00 91.69 162 TYR A O 1
ATOM 1307 N N . ILE A 1 163 ? 15.105 -10.527 2.983 1.00 94.69 163 ILE A N 1
ATOM 1308 C CA . ILE A 1 163 ? 15.516 -9.914 4.246 1.00 94.69 163 ILE A CA 1
ATOM 1309 C C . ILE A 1 163 ? 16.086 -10.955 5.212 1.00 94.69 163 ILE A C 1
ATOM 1311 O O . ILE A 1 163 ? 15.789 -12.143 5.139 1.00 94.69 163 ILE A O 1
ATOM 1315 N N . THR A 1 164 ? 16.903 -10.492 6.153 1.00 95.75 164 THR A N 1
ATOM 1316 C CA . THR A 1 164 ? 17.363 -11.254 7.316 1.00 95.75 164 THR A CA 1
ATOM 1317 C C . THR A 1 164 ? 16.794 -10.641 8.586 1.00 95.75 164 THR A C 1
ATOM 1319 O O . THR A 1 164 ? 16.975 -9.449 8.834 1.00 95.75 164 THR A O 1
ATOM 1322 N N . ILE A 1 165 ? 16.180 -11.472 9.431 1.00 96.38 165 ILE A N 1
ATOM 1323 C CA . ILE A 1 165 ? 15.754 -11.072 10.775 1.00 96.38 165 ILE A CA 1
ATOM 1324 C C . ILE A 1 165 ? 16.918 -11.241 11.759 1.00 96.38 165 ILE A C 1
ATOM 1326 O O . ILE A 1 165 ? 17.461 -12.335 11.936 1.00 96.38 165 ILE A O 1
ATOM 1330 N N . LYS A 1 166 ? 17.302 -10.158 12.435 1.00 96.19 166 LYS A N 1
ATOM 1331 C CA . LYS A 1 166 ? 18.311 -10.150 13.501 1.00 96.19 166 LYS A CA 1
ATOM 1332 C C . LYS A 1 166 ? 17.647 -10.459 14.841 1.00 96.19 166 LYS A C 1
ATOM 1334 O O . LYS A 1 166 ? 17.425 -9.580 15.665 1.00 96.19 166 LYS A O 1
ATOM 1339 N N . TRP A 1 167 ? 17.368 -11.738 15.087 1.00 94.81 167 TRP A N 1
ATOM 1340 C CA . TRP A 1 167 ? 16.631 -12.205 16.272 1.00 94.81 167 TRP A CA 1
ATOM 1341 C C . TRP A 1 167 ? 17.202 -11.760 17.628 1.00 94.81 167 TRP A C 1
ATOM 1343 O O . TRP A 1 167 ? 16.459 -11.631 18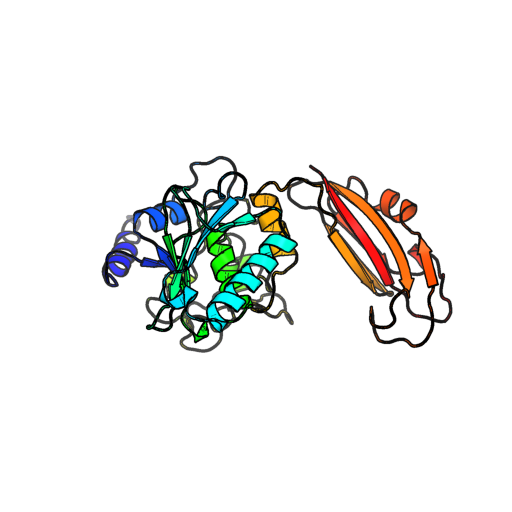.601 1.00 94.81 167 TRP A O 1
ATOM 1353 N N . ASN A 1 168 ? 18.514 -11.527 17.713 1.00 95.38 168 ASN A N 1
ATOM 1354 C CA . ASN A 1 168 ? 19.175 -11.056 18.936 1.00 95.38 168 ASN A CA 1
ATOM 1355 C C . ASN A 1 168 ? 18.944 -9.561 19.205 1.00 95.38 168 ASN A C 1
ATOM 1357 O O . ASN A 1 168 ? 19.073 -9.126 20.347 1.00 95.38 168 ASN A O 1
ATOM 1361 N N . ASN A 1 169 ? 18.559 -8.802 18.178 1.00 95.50 169 ASN A N 1
ATOM 1362 C CA . ASN A 1 169 ? 18.308 -7.367 18.258 1.00 95.50 169 ASN A CA 1
ATOM 1363 C C . ASN A 1 169 ? 16.847 -7.054 18.611 1.00 95.50 169 ASN A C 1
ATOM 1365 O O . ASN A 1 169 ? 16.527 -5.901 18.874 1.00 95.50 169 ASN A O 1
ATOM 1369 N N . ILE A 1 170 ? 15.961 -8.055 18.644 1.00 93.06 170 ILE A N 1
ATOM 1370 C CA . ILE A 1 170 ? 14.538 -7.888 18.970 1.00 93.06 170 ILE A CA 1
ATOM 1371 C C . ILE A 1 170 ? 14.356 -7.820 20.492 1.00 93.06 170 ILE A C 1
ATOM 1373 O O . ILE A 1 170 ? 14.958 -8.607 21.227 1.00 93.06 170 ILE A O 1
ATOM 1377 N N . LYS A 1 171 ? 13.516 -6.890 20.966 1.00 91.31 171 LYS A N 1
ATOM 1378 C CA . LYS A 1 171 ? 13.096 -6.794 22.375 1.00 91.31 171 LYS A CA 1
ATOM 1379 C C . LYS A 1 171 ? 12.530 -8.124 22.877 1.00 91.31 171 LYS A C 1
ATOM 1381 O O . LYS A 1 171 ? 11.833 -8.836 22.154 1.00 91.31 171 LYS A O 1
ATOM 1386 N N . ASP A 1 172 ? 12.809 -8.448 24.134 1.00 88.75 172 ASP A N 1
ATOM 1387 C CA . ASP A 1 172 ? 12.297 -9.677 24.737 1.00 88.75 172 ASP A CA 1
ATOM 1388 C C . ASP A 1 172 ? 10.761 -9.653 24.757 1.00 88.75 172 ASP A C 1
ATOM 1390 O O . ASP A 1 172 ? 10.144 -8.593 24.845 1.00 88.75 172 ASP A O 1
ATOM 1394 N N . GLY A 1 173 ? 10.143 -10.817 24.554 1.00 84.62 173 GLY A N 1
ATOM 1395 C CA . GLY A 1 173 ? 8.696 -10.933 24.353 1.00 84.62 173 GLY A CA 1
ATOM 1396 C C . GLY A 1 173 ? 8.212 -10.584 22.941 1.00 84.62 173 GLY A C 1
ATOM 1397 O O . GLY A 1 173 ? 7.190 -11.103 22.541 1.00 84.62 173 GLY A O 1
ATOM 1398 N N . ARG A 1 174 ? 8.953 -9.823 22.120 1.00 85.56 174 ARG A N 1
ATOM 1399 C CA . ARG A 1 174 ? 8.470 -9.319 20.810 1.00 85.56 174 ARG A CA 1
ATOM 1400 C C . ARG A 1 174 ? 8.830 -10.184 19.599 1.00 85.56 174 ARG A C 1
ATOM 1402 O O . ARG A 1 174 ? 8.600 -9.793 18.461 1.00 85.56 174 ARG A O 1
ATOM 1409 N N . ARG A 1 175 ? 9.419 -11.367 19.807 1.00 87.94 175 ARG A N 1
ATOM 1410 C CA . ARG A 1 175 ? 9.853 -12.247 18.701 1.00 87.94 175 ARG A CA 1
ATOM 1411 C C . ARG A 1 175 ? 8.702 -12.712 17.808 1.00 87.94 175 ARG A C 1
ATOM 1413 O O . ARG A 1 175 ? 8.922 -12.896 16.616 1.00 87.94 175 ARG A O 1
ATOM 1420 N N . PHE A 1 176 ? 7.503 -12.864 18.367 1.00 83.88 176 PHE A N 1
ATOM 1421 C CA . PHE A 1 176 ? 6.329 -13.326 17.627 1.00 83.88 176 PHE A CA 1
ATOM 1422 C C . PHE A 1 176 ? 5.876 -12.338 16.534 1.00 83.88 176 PHE A C 1
ATOM 1424 O O . PHE A 1 176 ? 5.322 -12.781 15.532 1.00 83.88 176 PHE A O 1
ATOM 1431 N N . ASP A 1 177 ? 6.177 -11.036 16.663 1.00 85.69 177 ASP A N 1
ATOM 1432 C CA . ASP A 1 177 ? 5.889 -10.004 15.642 1.00 85.69 177 ASP A CA 1
ATOM 1433 C C . ASP A 1 177 ? 6.688 -10.200 14.343 1.00 85.69 177 ASP A C 1
ATOM 1435 O O . ASP A 1 177 ? 6.413 -9.593 13.308 1.00 85.69 177 ASP A O 1
ATOM 1439 N N . PHE A 1 178 ? 7.735 -11.021 14.411 1.00 90.44 178 PHE A N 1
ATOM 1440 C CA . PHE A 1 178 ? 8.610 -11.333 13.293 1.00 90.44 178 PHE A CA 1
ATOM 1441 C C . PHE A 1 178 ? 8.434 -12.774 12.844 1.00 90.44 178 PHE A C 1
ATOM 1443 O O . PHE A 1 178 ? 9.232 -13.251 12.046 1.00 90.44 178 PHE A O 1
ATOM 1450 N N . GLU A 1 179 ? 7.451 -13.522 13.331 1.00 87.94 179 GLU A N 1
ATOM 1451 C CA . GLU A 1 179 ? 7.177 -14.846 12.776 1.00 87.94 179 GLU A CA 1
ATOM 1452 C C . GLU A 1 179 ? 6.607 -14.729 11.361 1.00 87.94 179 GLU A C 1
ATOM 1454 O O . GLU A 1 179 ? 6.058 -13.701 10.980 1.00 87.94 179 GLU A O 1
ATOM 1459 N N . LYS A 1 180 ? 6.799 -15.764 10.540 1.00 85.06 180 LYS A N 1
ATOM 1460 C CA . LYS A 1 180 ? 6.187 -15.794 9.208 1.00 85.06 180 LYS A CA 1
ATOM 1461 C C . LYS A 1 180 ? 4.715 -16.166 9.335 1.00 85.06 180 LYS A C 1
ATOM 1463 O O . LYS A 1 180 ? 4.375 -17.028 10.152 1.00 85.06 180 LYS A O 1
ATOM 1468 N N . SER A 1 181 ? 3.868 -15.568 8.511 1.00 78.81 181 SER A N 1
ATOM 1469 C CA . SER A 1 181 ? 2.479 -15.987 8.351 1.00 78.81 181 SER A CA 1
ATOM 1470 C C . SER A 1 181 ? 2.434 -17.416 7.801 1.00 78.81 181 SER A C 1
ATOM 1472 O O . SER A 1 181 ? 3.319 -17.860 7.060 1.00 78.81 181 SER A O 1
ATOM 1474 N N . SER A 1 182 ? 1.428 -18.174 8.224 1.00 65.88 182 SER A N 1
ATOM 1475 C CA . SER A 1 182 ? 1.216 -19.556 7.802 1.00 65.88 182 SER A CA 1
ATOM 1476 C C . SER A 1 182 ? 0.433 -19.591 6.485 1.00 65.88 182 SER A C 1
ATOM 1478 O O . SER A 1 182 ? -0.495 -18.817 6.272 1.00 65.88 182 SER A O 1
ATOM 1480 N N . GLY A 1 183 ? 0.800 -20.500 5.580 1.00 56.81 183 GLY A N 1
ATOM 1481 C CA . GLY A 1 183 ? 0.118 -20.669 4.294 1.00 56.81 183 GLY A CA 1
ATOM 1482 C C . GLY A 1 183 ? 1.061 -20.609 3.098 1.00 56.81 183 GLY A C 1
ATOM 1483 O O . GLY A 1 183 ? 2.150 -20.041 3.162 1.00 56.81 183 GLY A O 1
ATOM 1484 N N . ASP A 1 184 ? 0.635 -21.236 2.002 1.00 47.09 184 ASP A N 1
ATOM 1485 C CA . ASP A 1 184 ? 1.412 -21.339 0.772 1.00 47.09 184 ASP A CA 1
ATOM 1486 C C . ASP A 1 184 ? 0.727 -20.563 -0.371 1.00 47.09 184 ASP A C 1
ATOM 1488 O O . ASP A 1 184 ? -0.436 -20.788 -0.713 1.00 47.09 184 ASP A O 1
ATOM 1492 N N . SER A 1 185 ? 1.503 -19.689 -1.015 1.00 44.44 185 SER A N 1
ATOM 1493 C CA . SER A 1 185 ? 1.398 -19.354 -2.444 1.00 44.44 185 SER A CA 1
ATOM 1494 C C . SER A 1 185 ? 0.590 -18.155 -2.990 1.00 44.44 185 SER A C 1
ATOM 1496 O O . SER A 1 185 ? 0.436 -18.076 -4.210 1.00 44.44 185 SER A O 1
ATOM 1498 N N . LEU A 1 186 ? 0.182 -17.152 -2.197 1.00 45.00 186 LEU A N 1
ATOM 1499 C CA . LEU A 1 186 ? -0.207 -15.834 -2.770 1.00 45.00 186 LEU A CA 1
ATOM 1500 C C . LEU A 1 186 ? 0.825 -14.715 -2.609 1.00 45.00 186 LEU A C 1
ATOM 1502 O O . LEU A 1 186 ? 0.772 -13.741 -3.355 1.00 45.00 186 LEU A O 1
ATOM 1506 N N . SER A 1 187 ? 1.884 -14.934 -1.826 1.00 46.56 187 SER A N 1
ATOM 1507 C CA . SER A 1 187 ? 3.112 -14.134 -1.936 1.00 46.56 187 SER A CA 1
ATOM 1508 C C . SER A 1 187 ? 3.741 -14.207 -3.346 1.00 46.56 187 SER A C 1
ATOM 1510 O O . SER A 1 187 ? 4.574 -13.385 -3.702 1.00 46.56 187 SER A O 1
ATOM 1512 N N . TYR A 1 188 ? 3.300 -15.113 -4.227 1.00 49.53 188 TYR A N 1
ATOM 1513 C CA . TYR A 1 188 ? 3.767 -15.184 -5.619 1.00 49.53 188 TYR A CA 1
ATOM 1514 C C . TYR A 1 188 ? 2.963 -14.342 -6.623 1.00 49.53 188 TYR A C 1
ATOM 1516 O O . TYR A 1 188 ? 3.272 -14.377 -7.819 1.00 49.53 188 TYR A O 1
ATOM 1524 N N . THR A 1 189 ? 1.932 -13.593 -6.209 1.00 59.12 189 THR A N 1
ATOM 1525 C CA . THR A 1 189 ? 1.205 -12.723 -7.154 1.00 59.12 189 THR A CA 1
ATOM 1526 C C . THR A 1 189 ? 1.849 -11.363 -7.354 1.00 59.12 189 THR A C 1
ATOM 1528 O O . THR A 1 189 ? 1.450 -10.666 -8.276 1.00 59.12 189 THR A O 1
ATOM 1531 N N . THR A 1 190 ? 2.835 -10.989 -6.544 1.00 71.12 190 THR A N 1
ATOM 1532 C CA . THR A 1 190 ? 3.704 -9.827 -6.769 1.00 71.12 190 THR A CA 1
ATOM 1533 C C . THR A 1 190 ? 5.098 -10.117 -6.199 1.00 71.12 190 THR A C 1
ATOM 1535 O O . THR A 1 190 ? 5.228 -10.967 -5.317 1.00 71.12 190 THR A O 1
ATOM 1538 N N . PRO A 1 191 ? 6.158 -9.431 -6.656 1.00 82.00 191 PRO A N 1
ATOM 1539 C CA . PRO A 1 191 ? 7.463 -9.479 -6.010 1.00 82.00 191 PRO A CA 1
ATOM 1540 C C . PRO A 1 191 ? 7.378 -8.987 -4.566 1.00 82.00 191 PRO A C 1
ATOM 1542 O O . PRO A 1 191 ? 6.408 -8.328 -4.190 1.00 82.00 191 PRO A O 1
ATOM 1545 N N . TYR A 1 192 ? 8.418 -9.291 -3.796 1.00 86.12 192 TYR A N 1
ATOM 1546 C CA . TYR A 1 192 ? 8.620 -8.705 -2.478 1.00 86.12 192 TYR A CA 1
ATOM 1547 C C . TYR A 1 192 ? 8.852 -7.201 -2.597 1.00 86.12 192 TYR A C 1
ATOM 1549 O O . TYR A 1 192 ? 9.715 -6.770 -3.374 1.00 86.12 192 TYR A O 1
ATOM 1557 N N . ASP A 1 193 ? 8.110 -6.421 -1.823 1.00 88.12 193 ASP A N 1
ATOM 1558 C CA . ASP A 1 193 ? 8.179 -4.968 -1.862 1.00 88.12 193 ASP A CA 1
ATOM 1559 C C . ASP A 1 193 ? 8.814 -4.386 -0.595 1.00 88.12 193 ASP A C 1
ATOM 1561 O O . ASP A 1 193 ? 8.153 -4.133 0.408 1.00 88.12 193 ASP A O 1
ATOM 1565 N N . TYR A 1 194 ? 10.119 -4.112 -0.657 1.00 90.38 194 TYR A N 1
ATOM 1566 C CA . TYR A 1 194 ? 10.836 -3.463 0.446 1.00 90.38 194 TYR A CA 1
ATOM 1567 C C . TYR A 1 194 ? 10.202 -2.125 0.851 1.00 90.38 194 TYR A C 1
ATOM 1569 O O . TYR A 1 194 ? 10.248 -1.765 2.024 1.00 90.38 194 TYR A O 1
ATOM 1577 N N . ALA A 1 195 ? 9.621 -1.389 -0.101 1.00 90.25 195 ALA A N 1
ATOM 1578 C CA . ALA A 1 195 ? 9.065 -0.063 0.131 1.00 90.25 195 ALA A CA 1
ATOM 1579 C C . ALA A 1 195 ? 7.570 -0.085 0.482 1.00 90.25 195 ALA A C 1
ATOM 1581 O O . ALA A 1 195 ? 7.020 0.992 0.705 1.00 90.25 195 ALA A O 1
ATOM 1582 N N . SER A 1 196 ? 6.937 -1.266 0.537 1.00 91.81 196 SER A N 1
ATOM 1583 C CA . SER A 1 196 ? 5.507 -1.413 0.834 1.00 91.81 196 SER A CA 1
ATOM 1584 C C . SER A 1 196 ? 5.122 -0.633 2.084 1.00 91.81 196 SER A C 1
ATOM 1586 O O . SER A 1 196 ? 5.846 -0.647 3.088 1.00 91.81 196 SER A O 1
ATOM 1588 N N . ILE A 1 197 ? 3.941 -0.009 2.049 1.00 92.25 197 ILE A N 1
ATOM 1589 C CA . ILE A 1 197 ? 3.374 0.640 3.233 1.00 92.25 197 ILE A CA 1
ATOM 1590 C C . ILE A 1 197 ? 3.161 -0.367 4.378 1.00 92.25 197 ILE A C 1
ATOM 1592 O O . ILE A 1 197 ? 3.151 0.024 5.540 1.00 92.25 197 ILE A O 1
ATOM 1596 N N . MET A 1 198 ? 3.033 -1.662 4.063 1.00 92.12 198 MET A N 1
ATOM 1597 C CA . MET A 1 198 ? 2.866 -2.761 5.019 1.00 92.12 198 MET A CA 1
ATOM 1598 C C . MET A 1 198 ? 4.204 -3.363 5.482 1.00 92.12 198 MET A C 1
ATOM 1600 O O . MET A 1 198 ? 4.212 -4.376 6.178 1.00 92.12 198 MET A O 1
ATOM 1604 N N . HIS A 1 199 ? 5.353 -2.798 5.098 1.00 92.69 199 HIS A N 1
ATOM 1605 C CA . HIS A 1 199 ? 6.662 -3.306 5.508 1.00 92.69 199 HIS A CA 1
ATOM 1606 C C . HIS A 1 199 ? 7.198 -2.565 6.740 1.00 92.69 199 HIS A C 1
ATOM 1608 O O . HIS A 1 199 ? 7.332 -1.340 6.753 1.00 92.69 199 HIS A O 1
ATOM 1614 N N . TYR A 1 200 ? 7.624 -3.309 7.761 1.00 89.50 200 TYR A N 1
ATOM 1615 C CA . TYR A 1 200 ? 8.315 -2.726 8.910 1.00 89.50 200 TYR A CA 1
ATOM 1616 C C . TYR A 1 200 ? 9.622 -2.017 8.547 1.00 89.50 200 TYR A C 1
ATOM 1618 O O . TYR A 1 200 ? 10.412 -2.485 7.726 1.00 89.50 200 TYR A O 1
ATOM 1626 N N . GLY A 1 201 ? 9.896 -0.907 9.233 1.00 86.25 201 GLY A N 1
ATOM 1627 C CA . GLY A 1 201 ? 11.211 -0.271 9.193 1.00 86.25 201 GLY A CA 1
ATOM 1628 C C . GLY A 1 201 ? 12.287 -1.123 9.881 1.00 86.25 201 GLY A C 1
ATOM 1629 O O . GLY A 1 201 ? 11.992 -1.932 10.762 1.00 86.25 201 GLY A O 1
ATOM 1630 N N . ALA A 1 202 ? 13.555 -0.896 9.522 1.00 85.94 202 ALA A N 1
ATOM 1631 C CA . ALA A 1 202 ? 14.694 -1.704 9.977 1.00 85.94 202 ALA A CA 1
ATOM 1632 C C . ALA A 1 202 ? 14.842 -1.797 11.508 1.00 85.94 202 ALA A C 1
ATOM 1634 O O . ALA A 1 202 ? 15.267 -2.830 12.011 1.00 85.94 202 ALA A O 1
ATOM 1635 N N . GLY A 1 203 ? 14.471 -0.748 12.252 1.00 82.62 203 GLY A N 1
ATOM 1636 C CA . GLY A 1 203 ? 14.619 -0.667 13.712 1.00 82.62 203 GLY A CA 1
ATOM 1637 C C . GLY A 1 203 ? 13.381 -1.057 14.529 1.00 82.62 203 GLY A C 1
ATOM 1638 O O . GLY A 1 203 ? 13.360 -0.828 15.743 1.00 82.62 203 GLY A O 1
ATOM 1639 N N . PHE A 1 204 ? 12.325 -1.593 13.906 1.00 84.56 204 PHE A N 1
ATOM 1640 C CA . PHE A 1 204 ? 11.084 -1.890 14.625 1.00 84.56 204 PHE A CA 1
ATOM 1641 C C . PHE A 1 204 ? 11.315 -2.911 15.750 1.00 84.56 204 PHE A C 1
ATOM 1643 O O . PHE A 1 204 ? 12.077 -3.862 15.589 1.00 84.56 204 PHE A O 1
ATOM 1650 N N . ALA A 1 205 ? 10.685 -2.691 16.911 1.00 84.38 205 ALA A N 1
ATOM 1651 C CA . ALA A 1 205 ? 10.831 -3.510 18.123 1.00 84.38 205 ALA A CA 1
ATOM 1652 C C . ALA A 1 205 ? 12.292 -3.837 18.520 1.00 84.38 205 ALA A C 1
ATOM 1654 O O . ALA A 1 205 ? 12.557 -4.875 19.132 1.00 84.38 205 ALA A O 1
ATOM 1655 N N . SER A 1 206 ? 13.239 -2.946 18.208 1.00 90.44 206 SER A N 1
ATOM 1656 C CA . SER A 1 206 ? 14.659 -3.160 18.486 1.00 90.44 206 SER A CA 1
ATOM 1657 C C . SER A 1 206 ? 15.060 -2.863 19.933 1.00 90.44 206 SER A C 1
ATOM 1659 O O . SER A 1 206 ? 14.600 -1.889 20.534 1.00 90.44 206 SER A O 1
ATOM 1661 N N . LYS A 1 207 ? 15.963 -3.684 20.478 1.00 91.62 207 LYS A N 1
ATOM 1662 C CA . LYS A 1 207 ? 16.764 -3.394 21.677 1.00 91.62 207 LYS A CA 1
ATOM 1663 C C . LYS A 1 207 ? 18.217 -3.025 21.362 1.00 91.62 207 LYS A C 1
ATOM 1665 O O . LYS A 1 207 ? 18.891 -2.497 22.238 1.00 91.62 207 LYS A O 1
ATOM 1670 N N . ASN A 1 208 ? 18.707 -3.312 20.154 1.00 89.00 208 ASN A N 1
ATOM 1671 C CA . ASN A 1 208 ? 20.085 -3.025 19.756 1.00 89.00 208 ASN A CA 1
ATOM 1672 C C . ASN A 1 208 ? 20.249 -3.037 18.221 1.00 89.00 208 ASN A C 1
ATOM 1674 O O . ASN A 1 208 ? 20.412 -4.102 17.638 1.00 89.00 208 ASN A O 1
ATOM 1678 N N . GLY A 1 209 ? 20.227 -1.874 17.562 1.00 91.50 209 GLY A N 1
ATOM 1679 C CA . GLY A 1 209 ? 20.442 -1.760 16.107 1.00 91.50 209 GLY A CA 1
ATOM 1680 C C . GLY A 1 209 ? 19.270 -2.259 15.249 1.00 91.50 209 GLY A C 1
ATOM 1681 O O . GLY A 1 209 ? 18.131 -2.281 15.702 1.00 91.50 209 GLY A O 1
ATOM 1682 N N . ASP A 1 210 ? 19.520 -2.656 14.004 1.00 92.81 210 ASP A N 1
ATOM 1683 C CA . ASP A 1 210 ? 18.449 -3.105 13.103 1.00 92.81 210 ASP A CA 1
ATOM 1684 C C . ASP A 1 210 ? 17.950 -4.515 13.457 1.00 92.81 210 ASP A C 1
ATOM 1686 O O . ASP A 1 210 ? 18.741 -5.431 13.700 1.00 92.81 210 ASP A O 1
ATOM 1690 N N . THR A 1 211 ? 16.632 -4.712 13.455 1.00 93.88 211 THR A N 1
ATOM 1691 C CA . THR A 1 211 ? 15.958 -6.015 13.574 1.00 93.88 211 THR A CA 1
ATOM 1692 C C . THR A 1 211 ? 15.704 -6.660 12.217 1.00 93.88 211 THR A C 1
ATOM 1694 O O . THR A 1 211 ? 15.689 -7.889 12.130 1.00 93.88 211 THR A O 1
ATOM 1697 N N . ILE A 1 212 ? 15.567 -5.864 11.154 1.00 94.06 212 ILE A N 1
ATOM 1698 C CA . ILE A 1 212 ? 15.395 -6.328 9.773 1.00 94.06 212 ILE A CA 1
ATOM 1699 C C . ILE A 1 212 ? 16.516 -5.747 8.916 1.00 94.06 212 ILE A C 1
ATOM 1701 O O . ILE A 1 212 ? 16.750 -4.543 8.940 1.00 94.06 212 ILE A O 1
ATOM 1705 N N . VAL A 1 213 ? 17.195 -6.593 8.140 1.00 93.62 213 VAL A N 1
ATOM 1706 C CA . VAL A 1 213 ? 18.275 -6.180 7.230 1.00 93.62 213 VAL A CA 1
ATOM 1707 C C . VAL A 1 213 ? 17.975 -6.688 5.819 1.00 93.62 213 VAL A C 1
ATOM 1709 O O . VAL A 1 213 ? 17.779 -7.895 5.661 1.00 93.62 213 VAL A O 1
ATOM 1712 N N . PRO A 1 214 ? 17.952 -5.830 4.783 1.00 94.00 214 PRO A N 1
ATOM 1713 C CA . PRO A 1 214 ? 17.740 -6.281 3.415 1.00 94.00 214 PRO A CA 1
ATOM 1714 C C . PRO A 1 214 ? 18.976 -7.014 2.888 1.00 94.00 214 PRO A C 1
ATOM 1716 O O . PRO A 1 214 ? 20.112 -6.621 3.148 1.00 94.00 214 PRO A O 1
ATOM 1719 N N . LEU A 1 215 ? 18.760 -8.076 2.111 1.00 92.62 215 LEU A N 1
ATOM 1720 C CA . LEU A 1 215 ? 19.834 -8.801 1.425 1.00 92.62 215 LEU A CA 1
ATOM 1721 C C . LEU A 1 215 ? 20.355 -8.033 0.204 1.00 92.62 215 LEU A C 1
ATOM 1723 O O . LEU A 1 215 ? 21.494 -8.226 -0.218 1.00 92.62 215 LEU A O 1
ATOM 1727 N N . ARG A 1 216 ? 19.529 -7.148 -0.366 1.00 89.38 216 ARG A N 1
ATOM 1728 C CA . ARG A 1 216 ? 19.922 -6.234 -1.440 1.00 89.38 216 ARG A CA 1
ATOM 1729 C C . ARG A 1 216 ? 20.467 -4.934 -0.847 1.00 89.38 216 ARG A C 1
ATOM 1731 O O . ARG A 1 216 ? 19.809 -4.309 -0.022 1.00 89.38 216 ARG A O 1
ATOM 1738 N N . SER A 1 217 ? 21.636 -4.490 -1.304 1.00 85.38 217 SER A N 1
ATOM 1739 C CA . SER A 1 217 ? 22.203 -3.199 -0.902 1.00 85.38 217 SER A CA 1
ATOM 1740 C C . SER A 1 217 ? 21.448 -2.017 -1.525 1.00 85.38 217 SER A C 1
ATOM 1742 O O . SER A 1 217 ? 20.900 -2.114 -2.625 1.00 85.38 217 SER A O 1
ATOM 1744 N N . GLY A 1 218 ? 21.427 -0.885 -0.814 1.00 81.62 218 GLY A N 1
ATOM 1745 C CA . GLY A 1 218 ? 20.883 0.381 -1.319 1.00 81.62 218 GLY A CA 1
ATOM 1746 C C . GLY A 1 218 ? 19.356 0.453 -1.416 1.00 81.62 218 GLY A C 1
ATOM 1747 O O . GLY A 1 218 ? 18.847 1.343 -2.092 1.00 81.62 218 GLY A O 1
ATOM 1748 N N . VAL A 1 219 ? 18.620 -0.461 -0.776 1.00 83.44 219 VAL A N 1
ATOM 1749 C CA . VAL A 1 219 ? 17.154 -0.384 -0.687 1.00 83.44 219 VAL A CA 1
ATOM 1750 C C . VAL A 1 219 ? 16.725 0.281 0.617 1.00 83.44 219 VAL A C 1
ATOM 1752 O O . VAL A 1 219 ? 17.280 0.004 1.680 1.00 83.44 219 VAL A O 1
ATOM 1755 N N . THR A 1 220 ? 15.718 1.144 0.534 1.00 79.19 220 THR A N 1
ATOM 1756 C CA . THR A 1 220 ? 15.029 1.700 1.702 1.00 79.19 220 THR A CA 1
ATOM 1757 C C . THR A 1 220 ? 13.828 0.821 2.022 1.00 79.19 220 THR A C 1
ATOM 1759 O O . THR A 1 220 ? 13.077 0.462 1.115 1.00 79.19 220 THR A O 1
ATOM 1762 N N . MET A 1 221 ? 13.667 0.458 3.296 1.00 81.94 221 MET A N 1
ATOM 1763 C CA . MET A 1 221 ? 12.536 -0.348 3.758 1.00 81.94 221 MET A CA 1
ATOM 1764 C C . MET A 1 221 ? 11.476 0.525 4.423 1.00 81.94 221 MET A C 1
ATOM 1766 O O . MET A 1 221 ? 11.827 1.351 5.266 1.00 81.94 221 MET A O 1
ATOM 1770 N N . GLY A 1 222 ? 10.211 0.304 4.061 1.00 67.88 222 GLY A N 1
ATOM 1771 C CA . GLY A 1 222 ? 9.055 1.036 4.574 1.00 67.88 222 GLY A CA 1
ATOM 1772 C C . GLY A 1 222 ? 9.122 2.525 4.240 1.00 67.88 222 GLY A C 1
ATOM 1773 O O . GLY A 1 222 ? 9.499 3.337 5.082 1.00 67.88 222 GLY A O 1
ATOM 1774 N N . ASP A 1 223 ? 8.758 2.920 3.019 1.00 63.88 223 ASP A N 1
ATOM 1775 C CA . ASP A 1 223 ? 8.510 4.337 2.734 1.00 63.88 223 ASP A CA 1
ATOM 1776 C C . ASP A 1 223 ? 7.083 4.655 3.212 1.00 63.88 223 ASP A C 1
ATOM 1778 O O . ASP A 1 223 ? 6.122 4.552 2.456 1.00 63.88 223 ASP A O 1
ATOM 1782 N N . TRP A 1 224 ? 6.925 4.969 4.508 1.00 73.94 224 TRP A N 1
ATOM 1783 C CA . TRP A 1 224 ? 5.641 5.204 5.207 1.00 73.94 224 TRP A CA 1
ATOM 1784 C C . TRP A 1 224 ? 4.905 6.479 4.741 1.00 73.94 224 TRP A C 1
ATOM 1786 O O . TRP A 1 224 ? 4.358 7.227 5.553 1.00 73.94 224 TRP A O 1
ATOM 1796 N N . LYS A 1 225 ? 4.935 6.796 3.445 1.00 80.06 225 LYS A N 1
ATOM 1797 C CA . LYS A 1 225 ? 4.349 8.010 2.867 1.00 80.06 225 LYS A CA 1
ATOM 1798 C C . LYS A 1 225 ? 3.151 7.715 1.978 1.00 80.06 225 LYS A C 1
ATOM 1800 O O . LYS A 1 225 ? 2.116 8.350 2.164 1.00 80.06 225 LYS A O 1
ATOM 1805 N N . TYR A 1 226 ? 3.275 6.774 1.042 1.00 83.94 226 TYR A N 1
ATOM 1806 C CA . TYR A 1 226 ? 2.252 6.492 0.030 1.00 83.94 226 TYR A CA 1
ATOM 1807 C C . TYR A 1 226 ? 2.223 5.011 -0.333 1.00 83.94 226 TYR A C 1
ATOM 1809 O O . TYR A 1 226 ? 3.208 4.307 -0.140 1.00 83.94 226 TYR A O 1
ATOM 1817 N N . LEU A 1 227 ? 1.111 4.567 -0.924 1.00 89.25 227 LEU A N 1
ATOM 1818 C CA . LEU A 1 227 ? 1.025 3.228 -1.502 1.00 89.25 227 LEU A CA 1
ATOM 1819 C C . LEU A 1 227 ? 2.028 3.069 -2.639 1.00 89.25 227 LEU A C 1
ATOM 1821 O O . LEU A 1 227 ? 2.058 3.892 -3.566 1.00 89.25 227 LEU A O 1
ATOM 1825 N N . THR A 1 228 ? 2.776 1.972 -2.619 1.00 88.38 228 THR A N 1
ATOM 1826 C CA . THR A 1 228 ? 3.564 1.571 -3.779 1.00 88.38 228 THR A CA 1
ATOM 1827 C C . THR A 1 228 ? 2.646 1.044 -4.884 1.00 88.38 228 THR A C 1
ATOM 1829 O O . THR A 1 228 ? 1.467 0.731 -4.689 1.00 88.38 228 THR A O 1
ATOM 1832 N N . GLN A 1 229 ? 3.195 0.899 -6.090 1.00 83.19 229 GLN A N 1
ATOM 1833 C CA . GLN A 1 229 ? 2.471 0.246 -7.179 1.00 83.19 229 GLN A CA 1
ATOM 1834 C C . GLN A 1 229 ? 2.143 -1.222 -6.852 1.00 83.19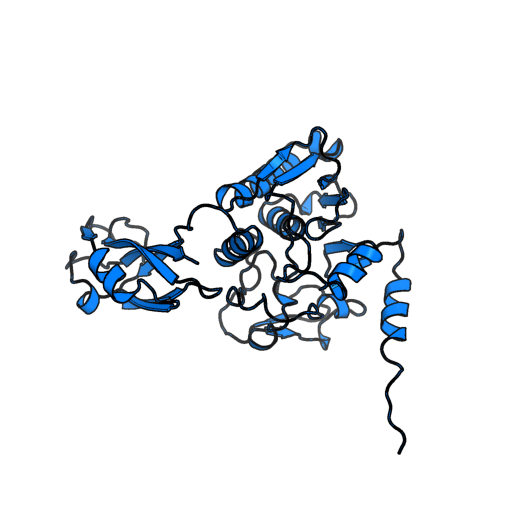 229 GLN A C 1
ATOM 1836 O O . GLN A 1 229 ? 1.126 -1.732 -7.325 1.00 83.19 229 GLN A O 1
ATOM 1841 N N . LEU A 1 230 ? 2.981 -1.894 -6.053 1.00 83.69 230 LEU A N 1
ATOM 1842 C CA . LEU A 1 230 ? 2.767 -3.286 -5.667 1.00 83.69 230 LEU A CA 1
ATOM 1843 C C . LEU A 1 230 ? 1.674 -3.410 -4.598 1.00 83.69 230 LEU A C 1
ATOM 1845 O O . LEU A 1 230 ? 0.829 -4.288 -4.758 1.00 83.69 230 LEU A O 1
ATOM 1849 N N . ASP A 1 231 ? 1.587 -2.490 -3.628 1.00 88.56 231 ASP A N 1
ATOM 1850 C CA . ASP A 1 231 ? 0.475 -2.429 -2.660 1.00 88.56 231 ASP A CA 1
ATOM 1851 C C . ASP A 1 231 ? -0.881 -2.329 -3.388 1.00 88.56 231 ASP A C 1
ATOM 1853 O O . ASP A 1 231 ? -1.819 -3.102 -3.163 1.00 88.56 231 ASP A O 1
ATOM 1857 N N . VAL A 1 232 ? -0.970 -1.398 -4.346 1.00 87.56 232 VAL A N 1
ATOM 1858 C CA . VAL A 1 232 ? -2.168 -1.197 -5.177 1.00 87.56 232 VAL A CA 1
ATOM 1859 C C . VAL A 1 232 ? -2.498 -2.454 -5.983 1.00 87.56 232 VAL A C 1
ATOM 1861 O O . VAL A 1 232 ? -3.659 -2.866 -6.053 1.00 87.56 232 VAL A O 1
ATOM 1864 N N . MET A 1 233 ? -1.486 -3.079 -6.589 1.00 80.44 233 MET A N 1
ATOM 1865 C CA . MET A 1 233 ? -1.658 -4.273 -7.411 1.00 80.44 233 MET A CA 1
ATOM 1866 C C . MET A 1 233 ? -2.165 -5.458 -6.586 1.00 80.44 233 MET A C 1
ATOM 1868 O O . MET A 1 233 ? -3.090 -6.147 -7.023 1.00 80.44 233 MET A O 1
ATOM 1872 N N . GLN A 1 234 ? -1.613 -5.679 -5.391 1.00 83.88 234 GLN A N 1
ATOM 1873 C CA . GLN A 1 234 ? -2.083 -6.714 -4.473 1.00 83.88 234 GLN A CA 1
ATOM 1874 C C . GLN A 1 234 ? -3.561 -6.501 -4.120 1.00 83.88 234 GLN A C 1
ATOM 1876 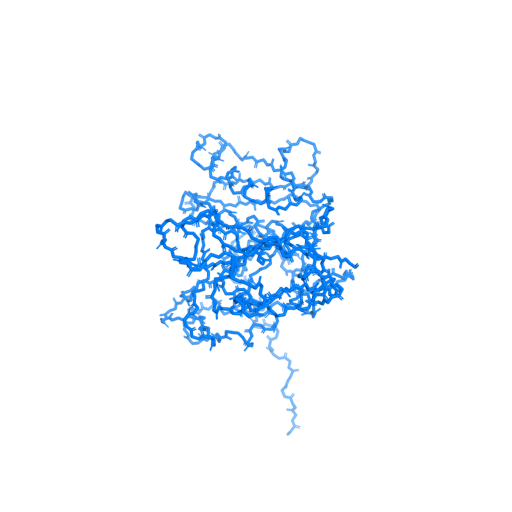O O . GLN A 1 234 ? -4.348 -7.445 -4.199 1.00 83.88 234 GLN A O 1
ATOM 1881 N N . ALA A 1 235 ? -3.980 -5.260 -3.845 1.00 87.19 235 ALA A N 1
ATOM 1882 C CA . ALA A 1 235 ? -5.374 -4.952 -3.501 1.00 87.19 235 ALA A CA 1
ATOM 1883 C C . ALA A 1 235 ? -6.322 -5.193 -4.671 1.00 87.19 235 ALA A C 1
ATOM 1885 O O . ALA A 1 235 ? -7.384 -5.794 -4.517 1.00 87.19 235 ALA A O 1
ATOM 1886 N N . GLN A 1 236 ? -5.920 -4.788 -5.870 1.00 83.31 236 GLN A N 1
ATOM 1887 C CA . GLN A 1 236 ? -6.711 -5.018 -7.073 1.00 83.31 236 GLN A CA 1
ATOM 1888 C C . GLN A 1 236 ? -6.831 -6.507 -7.425 1.00 83.31 236 GLN A C 1
ATOM 1890 O O . GLN A 1 236 ? -7.882 -6.936 -7.910 1.00 83.31 236 GLN A O 1
ATOM 1895 N N . ILE A 1 237 ? -5.775 -7.298 -7.189 1.00 79.06 237 ILE A N 1
ATOM 1896 C CA . ILE A 1 237 ? -5.796 -8.757 -7.354 1.00 79.06 237 ILE A CA 1
ATOM 1897 C C . ILE A 1 237 ? -6.743 -9.384 -6.329 1.00 79.06 237 ILE A C 1
ATOM 1899 O O . ILE A 1 237 ? -7.620 -10.155 -6.726 1.00 79.06 237 ILE A O 1
ATOM 1903 N N . LEU A 1 238 ? -6.610 -9.010 -5.053 1.00 83.00 238 LEU A N 1
ATOM 1904 C CA . LEU A 1 238 ? -7.441 -9.502 -3.955 1.00 83.00 238 LEU A CA 1
ATOM 1905 C C . LEU A 1 238 ? -8.932 -9.241 -4.208 1.00 83.00 238 LEU A C 1
ATOM 1907 O O . LEU A 1 238 ? -9.748 -10.161 -4.164 1.00 83.00 238 LEU A O 1
ATOM 1911 N N . TYR A 1 239 ? -9.284 -8.006 -4.563 1.00 85.06 239 TYR A N 1
ATOM 1912 C CA . TYR A 1 239 ? -10.672 -7.590 -4.784 1.00 85.06 239 TYR A CA 1
ATOM 1913 C C . TYR A 1 239 ? -11.186 -7.853 -6.204 1.00 85.06 239 TYR A C 1
ATOM 1915 O O . TYR A 1 239 ? -12.313 -7.478 -6.524 1.00 85.06 239 TYR A O 1
ATOM 1923 N N . LYS A 1 240 ? -10.386 -8.509 -7.061 1.00 82.94 240 LYS A N 1
ATOM 1924 C CA . LYS A 1 240 ? -10.735 -8.848 -8.456 1.00 82.94 240 LYS A CA 1
ATOM 1925 C C . LYS A 1 240 ? -11.336 -7.659 -9.207 1.00 82.94 240 LYS A C 1
ATOM 1927 O O . LYS A 1 240 ? -12.343 -7.789 -9.903 1.00 82.94 240 LYS A O 1
ATOM 1932 N N . CYS A 1 241 ? -10.728 -6.494 -9.029 1.00 82.44 241 CYS A N 1
ATOM 1933 C CA . CYS A 1 241 ? -11.309 -5.237 -9.463 1.00 82.44 241 CYS A CA 1
ATOM 1934 C C . CYS A 1 241 ? -11.665 -5.246 -10.977 1.00 82.44 241 CYS A C 1
ATOM 1936 O O . CYS A 1 241 ? -10.853 -5.703 -11.791 1.00 82.44 241 CYS A O 1
ATOM 1938 N N . PRO A 1 242 ? -12.862 -4.761 -11.379 1.00 72.62 242 PRO A N 1
ATOM 1939 C CA . PRO A 1 242 ? -13.283 -4.707 -12.778 1.00 72.62 242 PRO A CA 1
ATOM 1940 C C . PRO A 1 242 ? -12.595 -3.553 -13.519 1.00 72.62 242 PRO A C 1
ATOM 1942 O O . PRO A 1 242 ? -12.385 -2.479 -12.965 1.00 72.62 242 PRO A O 1
ATOM 1945 N N . GLY A 1 243 ? -12.267 -3.768 -14.795 1.00 62.22 243 GLY A N 1
ATOM 1946 C CA . GLY A 1 243 ? -11.461 -2.838 -15.587 1.00 62.22 243 GLY A CA 1
ATOM 1947 C C . GLY A 1 243 ? -10.007 -3.291 -15.619 1.00 62.22 243 GLY A C 1
ATOM 1948 O O . GLY A 1 243 ? -9.261 -3.137 -14.664 1.00 62.22 243 GLY A O 1
ATOM 1949 N N . LYS A 1 244 ? -9.611 -3.897 -16.740 1.00 55.34 244 LYS A N 1
ATOM 1950 C CA . LYS A 1 244 ? -8.244 -4.362 -17.006 1.00 55.34 244 LYS A CA 1
ATOM 1951 C C . LYS A 1 244 ? -7.273 -3.184 -16.783 1.00 55.34 244 LYS A C 1
ATOM 1953 O O . LYS A 1 244 ? -7.285 -2.248 -17.578 1.00 55.34 244 LYS A O 1
ATOM 1958 N N . PHE A 1 245 ? -6.532 -3.211 -15.674 1.00 69.38 245 PHE A N 1
ATOM 1959 C CA . PHE A 1 245 ? -5.764 -2.085 -15.119 1.00 69.38 245 PHE A CA 1
ATOM 1960 C C . PHE A 1 245 ? -4.687 -1.591 -16.054 1.00 69.38 245 PHE A C 1
ATOM 1962 O O . PHE A 1 245 ? -3.887 -2.401 -16.492 1.00 69.38 245 PHE A O 1
ATOM 1969 N N . VAL A 1 246 ? -4.663 -0.288 -16.323 1.00 75.62 246 VAL A N 1
ATOM 1970 C CA . VAL A 1 246 ? -3.602 0.366 -17.087 1.00 75.62 246 VAL A CA 1
ATOM 1971 C C . VAL A 1 246 ? -2.488 0.762 -16.115 1.00 75.62 246 VAL A C 1
ATOM 1973 O O . VAL A 1 246 ? -2.670 1.639 -15.279 1.00 75.62 246 VAL A O 1
ATOM 1976 N N . PHE A 1 247 ? -1.354 0.079 -16.186 1.00 80.19 247 PHE A N 1
ATOM 1977 C CA . PHE A 1 247 ? -0.119 0.387 -15.478 1.00 80.19 247 PHE A CA 1
ATOM 1978 C C . PHE A 1 247 ? 0.736 1.300 -16.344 1.00 80.19 247 PHE A C 1
ATOM 1980 O O . PHE A 1 247 ? 0.982 0.951 -17.493 1.00 80.19 247 PHE A O 1
ATOM 1987 N N . SER A 1 248 ? 1.244 2.401 -15.795 1.00 84.75 248 SER A N 1
ATOM 1988 C CA . SER A 1 248 ? 2.141 3.315 -16.514 1.00 84.75 248 SER A CA 1
ATOM 1989 C C . SER A 1 248 ? 3.588 3.138 -16.051 1.00 84.75 248 SER A C 1
ATOM 1991 O O . SER A 1 248 ? 3.844 2.878 -14.873 1.00 84.75 248 SER A O 1
ATOM 1993 N N . LYS A 1 249 ? 4.549 3.274 -16.966 1.00 89.88 249 LYS A N 1
ATOM 1994 C CA . LYS A 1 249 ? 5.984 3.183 -16.669 1.00 89.88 249 LYS A CA 1
ATOM 1995 C C . LYS A 1 249 ? 6.782 4.195 -17.481 1.00 89.88 249 LYS A C 1
ATOM 1997 O O . LYS A 1 249 ? 6.423 4.501 -18.616 1.00 89.88 249 LYS A O 1
ATOM 2002 N N . ILE A 1 250 ? 7.875 4.684 -16.897 1.00 91.06 250 ILE A N 1
ATOM 2003 C CA . ILE A 1 250 ? 8.860 5.540 -17.563 1.00 91.06 250 ILE A CA 1
ATOM 2004 C C . ILE A 1 250 ? 10.218 4.845 -17.487 1.00 91.06 250 ILE A C 1
ATOM 2006 O O . ILE A 1 250 ? 10.694 4.552 -16.394 1.00 91.06 250 ILE A O 1
ATOM 2010 N N . ILE A 1 251 ? 10.845 4.610 -18.637 1.00 93.50 251 ILE A N 1
ATOM 2011 C CA . ILE A 1 251 ? 12.194 4.049 -18.748 1.00 93.50 251 ILE A CA 1
ATOM 2012 C C . ILE A 1 251 ? 13.076 5.106 -19.409 1.00 93.50 251 ILE A C 1
ATOM 2014 O O . ILE A 1 251 ? 12.877 5.452 -20.574 1.00 93.50 251 ILE A O 1
ATOM 2018 N N . CYS A 1 252 ? 14.027 5.658 -18.660 1.00 93.31 252 CYS A N 1
ATOM 2019 C CA . CYS A 1 252 ? 14.945 6.665 -19.190 1.00 93.31 252 CYS A CA 1
ATOM 2020 C C . CYS A 1 252 ? 15.890 6.059 -20.232 1.00 93.31 252 CYS A C 1
ATOM 2022 O O . CYS A 1 252 ? 16.295 4.907 -20.096 1.00 93.31 252 CYS A O 1
ATOM 2024 N N . GLU A 1 253 ? 16.255 6.837 -21.250 1.00 92.75 253 GLU A N 1
ATOM 2025 C CA . GLU A 1 253 ? 17.181 6.395 -22.292 1.00 92.75 253 GLU A CA 1
ATOM 2026 C C . GLU A 1 253 ? 18.490 5.820 -21.725 1.00 92.75 253 GLU A C 1
ATOM 2028 O O . GLU A 1 253 ? 19.073 6.365 -20.785 1.00 92.75 253 GLU A O 1
ATOM 2033 N N . GLY A 1 254 ? 18.929 4.701 -22.303 1.00 92.00 254 GLY A N 1
ATOM 2034 C CA . GLY A 1 254 ? 20.080 3.912 -21.863 1.00 92.00 254 GLY A CA 1
ATOM 2035 C C . GLY A 1 254 ? 19.748 2.859 -20.802 1.00 92.00 254 GLY A C 1
ATOM 2036 O O . GLY A 1 254 ? 20.538 1.940 -20.601 1.00 92.00 254 GLY A O 1
ATOM 2037 N N . ASN A 1 255 ? 18.578 2.934 -20.160 1.00 93.25 255 ASN A N 1
ATOM 2038 C CA . ASN A 1 255 ? 18.164 1.956 -19.158 1.00 93.25 255 ASN A CA 1
ATOM 2039 C C . ASN A 1 255 ? 17.307 0.838 -19.758 1.00 93.25 255 ASN A C 1
ATOM 2041 O O . ASN A 1 255 ? 16.609 1.008 -20.761 1.00 93.25 255 ASN A O 1
ATOM 2045 N N . THR A 1 256 ? 17.338 -0.311 -19.086 1.00 93.56 256 THR A N 1
ATOM 2046 C CA . THR A 1 256 ? 16.467 -1.457 -19.356 1.00 93.56 256 THR A CA 1
ATOM 2047 C C . THR A 1 256 ? 15.555 -1.682 -18.171 1.00 93.56 256 THR A C 1
ATOM 2049 O O . THR A 1 256 ? 16.000 -1.601 -17.027 1.00 93.56 256 THR A O 1
ATOM 2052 N N . ASP A 1 257 ? 14.291 -1.985 -18.441 1.00 91.50 257 ASP A N 1
ATOM 2053 C CA . ASP A 1 257 ? 13.337 -2.318 -17.396 1.00 91.50 257 ASP A CA 1
ATOM 2054 C C . ASP A 1 257 ? 12.330 -3.381 -17.859 1.00 91.50 257 ASP A C 1
ATOM 2056 O O . ASP A 1 257 ? 12.082 -3.556 -19.052 1.00 91.50 257 ASP A O 1
ATOM 2060 N N . SER A 1 258 ? 11.736 -4.095 -16.907 1.00 91.12 258 SER A N 1
ATOM 2061 C CA . SER A 1 258 ? 10.815 -5.205 -17.160 1.00 91.12 258 SER A CA 1
ATOM 2062 C C . SER A 1 258 ? 9.359 -4.766 -17.024 1.00 91.12 258 SER A C 1
ATOM 2064 O O . SER A 1 258 ? 8.934 -4.281 -15.973 1.00 91.12 258 SER A O 1
ATOM 2066 N N . ILE A 1 259 ? 8.557 -4.988 -18.061 1.00 90.44 259 ILE A N 1
ATOM 2067 C CA . ILE A 1 259 ? 7.094 -4.981 -17.980 1.00 90.44 259 ILE A CA 1
ATOM 2068 C C . ILE A 1 259 ? 6.669 -6.353 -17.461 1.00 90.44 259 ILE A C 1
ATOM 2070 O O . ILE A 1 259 ? 7.032 -7.373 -18.051 1.00 90.44 259 ILE A O 1
ATOM 2074 N N . LEU A 1 260 ? 5.934 -6.392 -16.350 1.00 86.00 260 LEU A N 1
ATOM 2075 C CA . LEU A 1 260 ? 5.618 -7.631 -15.643 1.00 86.00 260 LEU A CA 1
ATOM 2076 C C . LEU A 1 260 ? 4.119 -7.730 -15.374 1.00 86.00 260 LEU A C 1
ATOM 2078 O O . LEU A 1 260 ? 3.507 -6.817 -14.830 1.00 86.00 260 LEU A O 1
ATOM 2082 N N . CYS A 1 261 ? 3.548 -8.878 -15.724 1.00 80.19 261 CYS A N 1
ATOM 2083 C CA . CYS A 1 261 ? 2.209 -9.279 -15.335 1.00 80.19 261 CYS A CA 1
ATOM 2084 C C . CYS A 1 261 ? 2.288 -10.567 -14.524 1.00 80.19 261 CYS A C 1
ATOM 2086 O O . CYS A 1 261 ? 2.722 -11.615 -15.004 1.00 80.19 261 CYS A O 1
ATOM 2088 N N . TYR A 1 262 ? 1.862 -10.477 -13.271 1.00 72.69 262 TYR A N 1
ATOM 2089 C CA . TYR A 1 262 ? 1.895 -11.589 -12.331 1.00 72.69 262 TYR A CA 1
ATOM 2090 C C . TYR A 1 262 ? 0.575 -12.369 -12.324 1.00 72.69 262 TYR A C 1
ATOM 2092 O O . TYR A 1 262 ? -0.355 -12.055 -13.066 1.00 72.69 262 TYR A O 1
ATOM 2100 N N . ALA A 1 263 ? 0.491 -13.416 -11.495 1.00 67.75 263 ALA A N 1
ATOM 2101 C CA . ALA A 1 263 ? -0.692 -14.277 -11.381 1.00 67.75 263 ALA A CA 1
ATOM 2102 C C . ALA A 1 263 ? -1.139 -14.888 -12.728 1.00 67.75 263 ALA A C 1
ATOM 2104 O O . ALA A 1 263 ? -2.328 -14.956 -13.027 1.00 67.75 263 ALA A O 1
ATOM 2105 N N . ARG A 1 264 ? -0.167 -15.311 -13.556 1.00 73.69 264 ARG A N 1
ATOM 2106 C CA . ARG A 1 264 ? -0.356 -15.872 -14.914 1.00 73.69 264 ARG A CA 1
ATOM 2107 C C . ARG A 1 264 ? -1.046 -14.938 -15.916 1.00 73.69 264 ARG A C 1
ATOM 2109 O O . ARG A 1 264 ? -1.414 -15.383 -17.000 1.00 73.69 264 ARG A O 1
ATOM 2116 N N . ARG A 1 265 ? -1.157 -13.650 -15.591 1.00 79.12 265 ARG A N 1
ATOM 2117 C CA . ARG A 1 265 ? -1.741 -12.651 -16.480 1.00 79.12 265 ARG A CA 1
ATOM 2118 C C . ARG A 1 265 ? -0.826 -12.335 -17.660 1.00 79.12 265 ARG A C 1
ATOM 2120 O O . ARG A 1 265 ? 0.397 -12.462 -17.578 1.00 79.12 265 ARG A O 1
ATOM 2127 N N . LYS A 1 266 ? -1.430 -11.896 -18.759 1.00 89.19 266 LYS A N 1
ATOM 2128 C CA . LYS A 1 266 ? -0.754 -11.511 -19.996 1.00 89.19 266 LYS A CA 1
ATOM 2129 C C . LYS A 1 266 ? -0.713 -9.999 -20.160 1.00 89.19 266 LYS A C 1
ATOM 2131 O O . LYS A 1 266 ? -1.708 -9.319 -19.911 1.00 89.19 266 LYS A O 1
ATOM 2136 N N . ILE A 1 267 ? 0.435 -9.499 -20.598 1.00 92.00 267 ILE A N 1
ATOM 2137 C CA . ILE A 1 267 ? 0.648 -8.098 -20.950 1.00 92.00 267 ILE A CA 1
ATOM 2138 C C . ILE A 1 267 ? -0.221 -7.757 -22.166 1.00 92.00 267 ILE A C 1
ATOM 2140 O O . ILE A 1 267 ? -0.311 -8.532 -23.119 1.00 92.00 267 ILE A O 1
ATOM 2144 N N . GLN A 1 268 ? -0.848 -6.588 -22.113 1.00 93.56 268 GLN A N 1
ATOM 2145 C CA . GLN A 1 268 ? -1.485 -5.907 -23.232 1.00 93.56 268 GLN A CA 1
ATOM 2146 C C . GLN A 1 268 ? -1.046 -4.443 -23.203 1.00 93.56 268 GLN A C 1
ATOM 2148 O O . GLN A 1 268 ? -1.538 -3.679 -22.376 1.00 93.56 268 GLN A O 1
ATOM 2153 N N . ILE A 1 269 ? -0.146 -4.026 -24.086 1.00 95.69 269 ILE A N 1
ATOM 2154 C CA . ILE A 1 269 ? 0.263 -2.625 -24.194 1.00 95.69 269 ILE A CA 1
ATOM 2155 C C . ILE A 1 269 ? -0.921 -1.788 -24.695 1.00 95.69 269 ILE A C 1
ATOM 2157 O O . ILE A 1 269 ? -1.562 -2.105 -25.701 1.00 95.69 269 ILE A O 1
ATOM 2161 N N . THR A 1 270 ? -1.212 -0.696 -23.996 1.00 93.62 270 THR A N 1
ATOM 2162 C CA . THR A 1 270 ? -2.278 0.252 -24.346 1.00 93.62 270 THR A CA 1
ATOM 2163 C C . THR A 1 270 ? -1.752 1.598 -24.809 1.00 93.62 270 THR A C 1
ATOM 2165 O O . THR A 1 270 ? -2.450 2.281 -25.550 1.00 93.62 270 THR A O 1
ATOM 2168 N N . PHE A 1 271 ? -0.523 1.949 -24.436 1.00 95.31 271 PHE A N 1
ATOM 2169 C CA . PHE A 1 271 ? 0.139 3.181 -24.845 1.00 95.31 271 PHE A CA 1
ATOM 2170 C C . PHE A 1 271 ? 1.658 2.972 -24.880 1.00 95.31 271 PHE A C 1
ATOM 2172 O O . PHE A 1 271 ? 2.198 2.268 -24.029 1.00 95.31 271 PHE A O 1
ATOM 2179 N N . ALA A 1 272 ? 2.360 3.581 -25.835 1.00 96.81 272 ALA A N 1
ATOM 2180 C CA . ALA A 1 272 ? 3.817 3.669 -25.797 1.00 96.81 272 ALA A CA 1
ATOM 2181 C C . ALA A 1 272 ? 4.315 4.872 -26.601 1.00 96.81 272 ALA A C 1
ATOM 2183 O O . ALA A 1 272 ? 3.923 5.073 -27.746 1.00 96.81 272 ALA A O 1
ATOM 2184 N N . ASN A 1 273 ? 5.219 5.650 -26.020 1.00 96.50 273 ASN A N 1
ATOM 2185 C CA . ASN A 1 273 ? 5.851 6.789 -26.659 1.00 96.50 273 ASN A CA 1
ATOM 2186 C C . ASN A 1 273 ? 7.326 6.858 -26.283 1.00 96.50 273 ASN A C 1
ATOM 2188 O O . ASN A 1 273 ? 7.661 6.811 -25.103 1.00 96.50 273 ASN A O 1
ATOM 2192 N N . TYR A 1 274 ? 8.191 7.004 -27.280 1.00 95.06 274 TYR A N 1
ATOM 2193 C CA . TYR A 1 274 ? 9.607 7.272 -27.069 1.00 95.06 274 TYR A CA 1
ATOM 2194 C C . TYR A 1 274 ? 9.920 8.704 -27.494 1.00 95.06 274 TYR A C 1
ATOM 2196 O O . TYR A 1 274 ? 9.674 9.090 -28.636 1.00 95.06 274 TYR A O 1
ATOM 2204 N N . GLY A 1 275 ? 10.402 9.520 -26.564 1.00 92.75 275 GLY A N 1
ATOM 2205 C CA . GLY A 1 275 ? 10.660 10.937 -26.805 1.00 92.75 275 GLY A CA 1
ATOM 2206 C C . GLY A 1 275 ? 10.844 11.712 -25.506 1.00 92.75 275 GLY A C 1
ATOM 2207 O O . GLY A 1 275 ? 11.157 11.137 -24.464 1.00 92.75 275 GLY A O 1
ATOM 2208 N N . ARG A 1 276 ? 10.635 13.027 -25.554 1.00 89.62 276 ARG A N 1
ATOM 2209 C CA . ARG A 1 276 ? 10.657 13.911 -24.384 1.00 89.62 276 ARG A CA 1
ATOM 2210 C C . ARG A 1 276 ? 9.448 14.837 -24.450 1.00 89.62 276 ARG A C 1
ATOM 2212 O O . ARG A 1 276 ? 9.460 15.843 -25.141 1.00 89.62 276 ARG A O 1
ATOM 2219 N N . ARG A 1 277 ? 8.392 14.492 -23.709 1.00 87.06 277 ARG A N 1
ATOM 2220 C CA . ARG A 1 277 ? 7.143 15.281 -23.615 1.00 87.06 277 ARG A CA 1
ATOM 2221 C C . ARG A 1 277 ? 7.033 16.097 -22.322 1.00 87.06 277 ARG A C 1
ATOM 2223 O O . ARG A 1 277 ? 6.050 16.785 -22.087 1.00 87.06 277 ARG A O 1
ATOM 2230 N N . ASN A 1 278 ? 8.029 15.978 -21.448 1.00 83.75 278 ASN A N 1
ATOM 2231 C CA . ASN A 1 278 ? 8.081 16.610 -20.135 1.00 83.75 278 ASN A CA 1
ATOM 2232 C C . ASN A 1 278 ? 9.549 16.829 -19.759 1.00 83.75 278 ASN A C 1
ATOM 2234 O O . ASN A 1 278 ? 10.336 15.882 -19.798 1.00 83.75 278 ASN A O 1
ATOM 2238 N N . MET A 1 279 ? 9.895 18.066 -19.399 1.00 82.00 279 MET A N 1
ATOM 2239 C CA . MET A 1 279 ? 11.269 18.484 -19.110 1.00 82.00 279 MET A CA 1
ATOM 2240 C C . MET A 1 279 ? 11.835 17.932 -17.795 1.00 82.00 279 MET A C 1
ATOM 2242 O O . MET A 1 279 ? 13.048 17.899 -17.645 1.00 82.00 279 MET A O 1
ATOM 2246 N N . LEU A 1 280 ? 10.983 17.509 -16.854 1.00 80.62 280 LEU A N 1
ATOM 2247 C CA . LEU A 1 280 ? 11.380 17.028 -15.524 1.00 80.62 280 LEU A CA 1
ATOM 2248 C C . LEU A 1 280 ? 11.571 15.505 -15.471 1.00 80.62 280 LEU A C 1
ATOM 2250 O O . LEU A 1 280 ? 12.229 14.992 -14.566 1.00 80.62 280 LEU A O 1
ATOM 2254 N N . LYS A 1 281 ? 10.995 14.763 -16.423 1.00 83.31 281 LYS A N 1
ATOM 2255 C CA . LYS A 1 281 ? 11.124 13.302 -16.485 1.00 83.31 281 LYS A CA 1
ATOM 2256 C C . LYS A 1 281 ? 12.514 12.919 -16.996 1.00 83.31 281 LYS A C 1
ATOM 2258 O O . LYS A 1 281 ? 12.957 13.419 -18.028 1.00 83.31 281 LYS A O 1
ATOM 2263 N N . CYS A 1 282 ? 13.169 11.986 -16.298 1.00 82.69 282 CYS A N 1
ATOM 2264 C CA . CYS A 1 282 ? 14.488 11.469 -16.672 1.00 82.69 282 CYS A CA 1
ATOM 2265 C C . CYS A 1 282 ? 15.545 12.576 -16.817 1.00 82.69 282 CYS A C 1
ATOM 2267 O O . CYS A 1 282 ? 16.144 12.727 -17.885 1.00 82.69 282 CYS A O 1
ATOM 2269 N N . SER A 1 283 ? 15.764 13.318 -15.722 1.00 76.81 283 SER A N 1
ATOM 2270 C CA . SER A 1 283 ? 16.612 14.518 -15.575 1.00 76.81 283 SER A CA 1
ATOM 2271 C C . SER A 1 283 ? 16.086 15.782 -16.265 1.00 76.81 283 SER A C 1
ATOM 2273 O O . SER A 1 283 ? 15.420 15.708 -17.300 1.00 76.81 283 SER A O 1
ATOM 2275 N N . PHE A 1 284 ? 16.389 16.938 -15.658 1.00 74.62 284 PHE A N 1
ATOM 2276 C CA . PHE A 1 284 ? 16.063 18.248 -16.216 1.00 74.62 284 PHE A CA 1
ATOM 2277 C C . PHE A 1 284 ? 16.847 18.458 -17.509 1.00 74.62 284 PHE A C 1
ATOM 2279 O O . PHE A 1 284 ? 18.077 18.454 -17.496 1.00 74.62 284 PHE A O 1
ATOM 2286 N N . PHE A 1 285 ? 16.129 18.644 -18.613 1.00 70.81 285 PHE A N 1
ATOM 2287 C CA 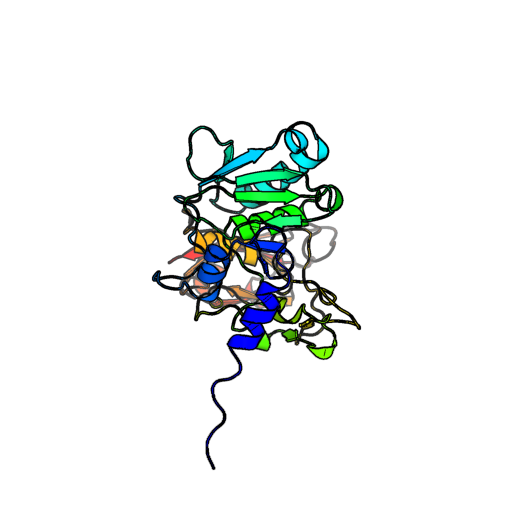. PHE A 1 285 ? 16.735 18.953 -19.900 1.00 70.81 285 PHE A CA 1
ATOM 2288 C C . PHE A 1 285 ? 15.964 20.098 -20.564 1.00 70.81 285 PHE A C 1
ATOM 2290 O O . PHE A 1 285 ? 14.767 19.939 -20.840 1.00 70.81 285 PHE A O 1
ATOM 2297 N N . PRO A 1 286 ? 16.603 21.256 -20.795 1.00 62.78 286 PRO A N 1
ATOM 2298 C CA . PRO A 1 286 ? 15.978 22.353 -21.505 1.00 62.78 286 PRO A CA 1
ATOM 2299 C C . PRO A 1 286 ? 15.869 21.978 -22.988 1.00 62.78 286 PRO A C 1
ATOM 2301 O O . PRO A 1 286 ? 16.864 21.641 -23.612 1.00 62.78 286 PRO A O 1
ATOM 2304 N N . TRP A 1 287 ? 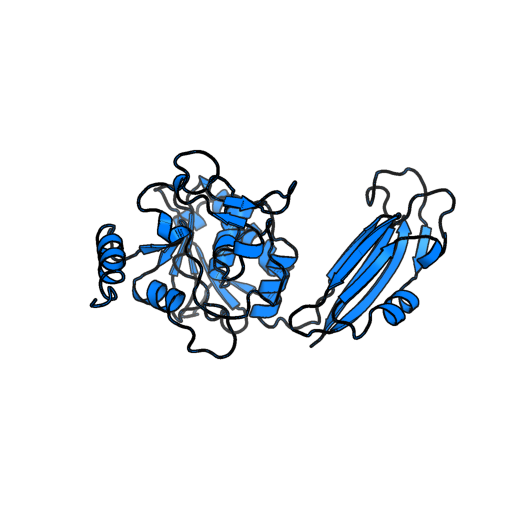14.655 22.084 -23.533 1.00 62.66 287 TRP A N 1
ATOM 2305 C CA . TRP A 1 287 ? 14.353 22.038 -24.969 1.00 62.66 287 TRP A CA 1
ATOM 2306 C C . TRP A 1 287 ? 14.363 20.644 -25.613 1.00 62.66 287 TRP A C 1
ATOM 2308 O O . TRP A 1 287 ? 15.388 20.107 -26.009 1.00 62.66 287 TRP A O 1
ATOM 2318 N N . ALA A 1 288 ? 13.152 20.101 -25.752 1.00 58.72 288 ALA A N 1
ATOM 2319 C CA . ALA A 1 288 ? 12.641 19.319 -26.880 1.00 58.72 288 ALA A CA 1
ATOM 2320 C C . ALA A 1 288 ? 11.231 18.856 -26.483 1.00 58.72 288 ALA A C 1
ATOM 2322 O O . ALA A 1 288 ? 11.075 18.235 -25.434 1.00 58.72 288 ALA A O 1
ATOM 2323 N N . SER A 1 289 ? 10.212 19.178 -27.286 1.00 71.75 289 SER A N 1
ATOM 2324 C CA . SER A 1 289 ? 8.901 18.520 -27.222 1.00 71.75 289 SER A CA 1
ATOM 2325 C C . SER A 1 289 ? 8.810 17.628 -28.444 1.00 71.75 289 SER A C 1
ATOM 2327 O O . SER A 1 289 ? 8.417 18.056 -29.526 1.00 71.75 289 SER A O 1
ATOM 2329 N N . CYS A 1 290 ? 9.311 16.414 -28.292 1.00 84.56 290 CYS A N 1
ATOM 2330 C CA . CYS A 1 290 ? 9.416 15.453 -29.374 1.00 84.56 290 CYS A CA 1
ATOM 2331 C C . CYS A 1 290 ? 8.816 14.134 -28.905 1.00 84.56 290 CYS A C 1
ATOM 2333 O O . CYS A 1 290 ? 8.943 13.737 -27.743 1.00 84.56 290 CYS A O 1
ATOM 2335 N N . SER A 1 291 ? 8.120 13.465 -29.811 1.00 89.56 291 SER A N 1
ATOM 2336 C CA . SER A 1 291 ? 7.341 12.281 -29.492 1.00 89.56 291 SER A CA 1
ATOM 2337 C C . SER A 1 291 ? 7.337 11.344 -30.685 1.00 89.56 291 SER A C 1
ATOM 2339 O O . SER A 1 291 ? 6.989 11.760 -31.786 1.00 89.56 291 SER A O 1
ATOM 2341 N N . SER A 1 292 ? 7.651 10.079 -30.446 1.00 93.88 292 SER A N 1
ATOM 2342 C CA . SER A 1 292 ? 7.513 9.006 -31.424 1.00 93.88 292 SER A CA 1
ATOM 2343 C C . SER A 1 292 ? 6.565 7.956 -30.866 1.00 93.88 292 SER A C 1
ATOM 2345 O O . SER A 1 292 ? 6.819 7.413 -29.789 1.00 93.88 292 SER A O 1
ATOM 2347 N N . ASP A 1 293 ? 5.438 7.712 -31.537 1.00 96.12 293 ASP A N 1
ATOM 2348 C CA . ASP A 1 293 ? 4.519 6.637 -31.151 1.00 96.12 293 ASP A CA 1
ATOM 2349 C C . ASP A 1 293 ? 5.198 5.280 -31.367 1.00 96.12 293 ASP A C 1
ATOM 2351 O O . ASP A 1 293 ? 5.709 4.984 -32.445 1.00 96.12 293 ASP A O 1
ATOM 2355 N N . GLN A 1 294 ? 5.226 4.466 -30.316 1.00 97.12 294 GLN A N 1
ATOM 2356 C CA . GLN A 1 294 ? 5.857 3.148 -30.312 1.00 97.12 294 GLN A CA 1
ATOM 2357 C C . GLN A 1 294 ? 4.865 2.036 -29.969 1.00 97.12 294 GLN A C 1
ATOM 2359 O O . GLN A 1 294 ? 5.281 0.908 -29.698 1.00 97.12 294 GLN A O 1
ATOM 2364 N N . LEU A 1 295 ? 3.555 2.316 -29.985 1.00 97.19 295 LEU A N 1
ATOM 2365 C CA . LEU A 1 295 ? 2.526 1.368 -29.562 1.00 97.19 295 LEU A CA 1
ATOM 2366 C C . LEU A 1 295 ? 2.609 0.042 -30.324 1.00 97.19 295 LEU A C 1
ATOM 2368 O O . LEU A 1 295 ? 2.695 -1.017 -29.706 1.00 97.19 295 LEU A O 1
ATOM 2372 N N . SER A 1 296 ? 2.628 0.086 -31.657 1.00 97.00 296 SER A N 1
ATOM 2373 C CA . SER A 1 296 ? 2.677 -1.123 -32.493 1.00 97.00 296 SER A CA 1
ATOM 2374 C C . SER A 1 296 ? 3.948 -1.941 -32.262 1.00 97.00 296 SER A C 1
ATOM 2376 O O . SER A 1 296 ? 3.892 -3.170 -32.204 1.00 97.00 296 SER A O 1
ATOM 2378 N N . LYS A 1 297 ? 5.086 -1.262 -32.081 1.00 96.81 297 LYS A N 1
ATOM 2379 C CA . LYS A 1 297 ? 6.378 -1.909 -31.835 1.00 96.81 297 LYS A CA 1
ATOM 2380 C C . LYS A 1 297 ? 6.418 -2.574 -30.465 1.00 96.81 297 LYS A C 1
ATOM 2382 O O . LYS A 1 297 ? 6.877 -3.701 -30.337 1.00 96.81 297 LYS A O 1
ATOM 2387 N N . LEU A 1 298 ? 5.903 -1.907 -29.436 1.00 96.88 298 LEU A N 1
ATOM 2388 C CA . LEU A 1 298 ? 5.899 -2.466 -28.090 1.00 96.88 298 LEU A CA 1
ATOM 2389 C C . LEU A 1 298 ? 4.864 -3.591 -27.939 1.00 96.88 298 LEU A C 1
ATOM 2391 O O . LEU A 1 298 ? 5.147 -4.583 -27.270 1.00 96.88 298 LEU A O 1
ATOM 2395 N N . LYS A 1 299 ? 3.710 -3.493 -28.615 1.00 97.69 299 LYS A N 1
ATOM 2396 C CA . LYS A 1 299 ? 2.727 -4.586 -28.693 1.00 97.69 299 LYS A CA 1
ATOM 2397 C C . LYS A 1 299 ? 3.334 -5.854 -29.280 1.00 97.69 299 LYS A C 1
ATOM 2399 O O . LYS A 1 299 ? 3.231 -6.905 -28.657 1.00 97.69 299 LYS A O 1
ATOM 2404 N N . SER A 1 300 ? 4.006 -5.767 -30.432 1.00 97.19 300 SER A N 1
ATOM 2405 C CA . SER A 1 300 ? 4.608 -6.950 -31.068 1.00 97.19 300 SER A CA 1
ATOM 2406 C C . SER A 1 300 ? 5.691 -7.601 -30.203 1.00 97.19 300 SER A C 1
ATOM 2408 O O . SER A 1 300 ? 5.878 -8.817 -30.242 1.00 97.19 300 SER A O 1
ATOM 2410 N N . LEU A 1 301 ? 6.376 -6.807 -29.380 1.00 96.25 301 LEU A N 1
ATOM 2411 C CA . LEU A 1 301 ? 7.396 -7.294 -28.460 1.00 96.25 301 LEU A CA 1
ATOM 2412 C C . LEU A 1 301 ? 6.818 -7.917 -27.187 1.00 96.25 301 LEU A C 1
ATOM 2414 O O . LEU A 1 301 ? 7.380 -8.903 -26.702 1.00 96.25 301 LEU A O 1
ATOM 2418 N N . CYS A 1 302 ? 5.746 -7.355 -26.626 1.00 97.38 302 CYS A N 1
ATOM 2419 C CA . CYS A 1 302 ? 5.343 -7.636 -25.248 1.00 97.38 302 CYS A CA 1
ATOM 2420 C C . CYS A 1 302 ? 3.968 -8.290 -25.082 1.00 97.38 302 CYS A C 1
ATOM 2422 O O . CYS A 1 302 ? 3.778 -8.997 -24.089 1.00 97.38 302 CYS A O 1
ATOM 2424 N N . ASP A 1 303 ? 3.022 -8.089 -26.003 1.00 96.69 303 ASP A N 1
ATOM 2425 C CA . ASP A 1 303 ? 1.657 -8.598 -25.833 1.00 96.69 303 ASP A CA 1
ATOM 2426 C C . ASP A 1 303 ? 1.642 -10.131 -25.718 1.00 96.69 303 ASP A C 1
ATOM 2428 O O . ASP A 1 303 ? 2.388 -10.849 -26.384 1.00 96.69 303 ASP A O 1
ATOM 2432 N N . GLY A 1 304 ? 0.805 -10.659 -24.819 1.00 94.00 304 GLY A N 1
ATOM 2433 C CA . GLY A 1 304 ? 0.677 -12.105 -24.593 1.00 94.00 304 GLY A CA 1
ATOM 2434 C C . GLY A 1 304 ? 1.771 -12.733 -23.714 1.00 94.00 304 GLY A C 1
ATOM 2435 O O . GLY A 1 304 ? 1.657 -13.905 -23.323 1.00 94.00 304 GLY A O 1
ATOM 2436 N N . LYS A 1 305 ? 2.811 -11.979 -23.339 1.00 94.50 305 LYS A N 1
ATOM 2437 C CA . LYS A 1 305 ? 3.857 -12.420 -22.400 1.00 94.50 305 LYS A CA 1
ATOM 2438 C C . LYS A 1 305 ? 3.481 -12.072 -20.959 1.00 94.50 305 LYS A C 1
ATOM 2440 O O . LYS A 1 305 ? 2.666 -11.191 -20.720 1.00 94.50 305 LYS A O 1
ATOM 2445 N N . SER A 1 306 ? 4.058 -12.770 -19.983 1.00 88.81 306 SER A N 1
ATOM 2446 C CA . SER A 1 306 ? 3.981 -12.394 -18.557 1.00 88.81 306 SER A CA 1
ATOM 2447 C C . SER A 1 306 ? 5.147 -11.496 -18.127 1.00 88.81 306 SER A C 1
ATOM 2449 O O . SER A 1 306 ? 5.073 -10.829 -17.099 1.00 88.81 306 SER A O 1
ATOM 2451 N N . ARG A 1 307 ? 6.223 -11.470 -18.920 1.00 92.88 307 ARG A N 1
ATOM 2452 C CA . ARG A 1 307 ? 7.394 -10.612 -18.750 1.00 92.88 307 ARG A CA 1
ATOM 2453 C C . ARG A 1 307 ? 7.901 -10.145 -20.110 1.00 92.88 307 ARG A C 1
ATOM 2455 O O . ARG A 1 307 ? 8.004 -10.953 -21.032 1.00 92.88 307 ARG A O 1
ATOM 2462 N N . CYS A 1 308 ? 8.236 -8.865 -20.213 1.00 95.62 308 CYS A N 1
ATOM 2463 C CA . CYS A 1 308 ? 8.869 -8.267 -21.381 1.00 95.62 308 CYS A CA 1
ATOM 2464 C C . CYS A 1 308 ? 9.943 -7.279 -20.921 1.00 95.62 308 CYS A C 1
ATOM 2466 O O . CYS A 1 308 ? 9.613 -6.271 -20.301 1.00 95.62 308 CYS A O 1
ATOM 2468 N N . ASP A 1 309 ? 11.210 -7.575 -21.197 1.00 95.88 309 ASP A N 1
ATOM 2469 C CA . ASP A 1 309 ? 12.320 -6.681 -20.869 1.00 95.88 309 ASP A CA 1
ATOM 2470 C C . ASP A 1 309 ? 12.525 -5.701 -22.030 1.00 95.88 309 ASP A C 1
ATOM 2472 O O . ASP A 1 309 ? 12.599 -6.111 -23.190 1.00 95.88 309 ASP A O 1
ATOM 2476 N N . VAL A 1 310 ? 12.549 -4.405 -21.725 1.00 95.81 310 VAL A N 1
ATOM 2477 C CA . VAL A 1 310 ? 12.547 -3.325 -22.716 1.00 95.81 310 VAL A CA 1
ATOM 2478 C C . VAL A 1 310 ? 13.671 -2.349 -22.407 1.00 95.81 310 VAL A C 1
ATOM 2480 O O . VAL A 1 310 ? 13.733 -1.785 -21.315 1.00 95.81 310 VAL A O 1
ATOM 2483 N N . THR A 1 311 ? 14.542 -2.125 -23.388 1.00 96.31 311 THR A N 1
ATOM 2484 C CA . THR A 1 311 ? 15.625 -1.142 -23.312 1.00 96.31 311 THR A CA 1
ATOM 2485 C C . THR A 1 311 ? 15.201 0.141 -24.014 1.00 96.31 311 THR A C 1
ATOM 2487 O O . THR A 1 311 ? 14.900 0.137 -25.202 1.00 96.31 311 THR A O 1
ATOM 2490 N N . ALA A 1 312 ? 15.187 1.263 -23.302 1.00 95.62 312 ALA A N 1
ATOM 2491 C CA . ALA A 1 312 ? 14.882 2.559 -23.897 1.00 95.62 312 ALA A CA 1
ATOM 2492 C C . ALA A 1 312 ? 16.106 3.075 -24.676 1.00 95.62 312 ALA A C 1
ATOM 2494 O O . ALA A 1 312 ? 17.002 3.672 -24.084 1.00 95.62 312 ALA A O 1
ATOM 2495 N N . SER A 1 313 ? 16.177 2.839 -25.988 1.00 94.69 313 SER A N 1
ATOM 2496 C CA . SER A 1 313 ? 17.315 3.271 -26.817 1.00 94.69 313 SER A CA 1
ATOM 2497 C C . SER A 1 313 ? 16.938 3.616 -28.257 1.00 94.69 313 SER A C 1
ATOM 2499 O O . SER A 1 313 ? 15.961 3.096 -28.800 1.00 94.69 313 SER A O 1
ATOM 2501 N N . ASP A 1 314 ? 17.788 4.415 -28.904 1.00 92.50 314 ASP A N 1
ATOM 2502 C CA . ASP A 1 314 ? 17.672 4.775 -30.325 1.00 92.50 314 ASP A CA 1
ATOM 2503 C C . ASP A 1 314 ? 17.785 3.572 -31.252 1.00 92.50 314 ASP A C 1
ATOM 2505 O O . ASP A 1 314 ? 17.073 3.477 -32.249 1.00 92.50 314 ASP A O 1
ATOM 2509 N N . ALA A 1 315 ? 18.613 2.592 -30.888 1.00 92.06 315 ALA A N 1
ATOM 2510 C CA . ALA A 1 315 ? 18.688 1.326 -31.609 1.00 92.06 315 ALA A CA 1
ATOM 2511 C C . ALA A 1 315 ? 17.336 0.593 -31.603 1.00 92.06 315 ALA A C 1
ATOM 2513 O O . ALA A 1 315 ? 16.963 -0.059 -32.579 1.00 92.06 315 ALA A O 1
ATOM 2514 N N . MET A 1 316 ? 16.583 0.708 -30.505 1.00 91.69 316 MET A N 1
ATOM 2515 C CA . MET A 1 316 ? 15.303 0.033 -30.351 1.00 91.69 316 MET A CA 1
ATOM 2516 C C . MET A 1 316 ? 14.130 0.845 -30.900 1.00 91.69 316 MET A C 1
ATOM 2518 O O . MET A 1 316 ? 13.204 0.239 -31.430 1.00 91.69 316 MET A O 1
ATOM 2522 N N . PHE A 1 317 ? 14.133 2.175 -30.828 1.00 93.00 317 PHE A N 1
ATOM 2523 C CA . PHE A 1 317 ? 12.951 3.002 -31.130 1.00 93.00 317 PHE A CA 1
ATOM 2524 C C . PHE A 1 317 ? 13.192 4.122 -32.155 1.00 93.00 317 PHE A C 1
ATOM 2526 O O . PHE A 1 317 ? 12.251 4.831 -32.515 1.00 93.00 317 PHE A O 1
ATOM 2533 N N . GLY A 1 318 ? 14.412 4.236 -32.681 1.00 90.19 318 GLY A N 1
ATOM 2534 C CA . GLY A 1 318 ? 14.854 5.372 -33.485 1.00 90.19 318 GLY A CA 1
ATOM 2535 C C . GLY A 1 318 ? 15.123 6.604 -32.625 1.00 90.19 318 GLY A C 1
ATOM 2536 O O . GLY A 1 318 ? 14.738 6.650 -31.456 1.00 90.19 318 GLY A O 1
ATOM 2537 N N . ASP A 1 319 ? 15.757 7.611 -33.223 1.00 88.06 319 ASP A N 1
ATOM 2538 C CA . ASP A 1 319 ? 16.075 8.868 -32.549 1.00 88.06 319 ASP A CA 1
ATOM 2539 C C . ASP A 1 319 ? 15.155 10.009 -33.024 1.00 88.06 319 ASP A C 1
ATOM 2541 O O . ASP A 1 319 ? 15.469 10.720 -33.981 1.00 88.06 319 ASP A O 1
ATOM 2545 N N . PRO A 1 320 ? 13.985 10.202 -32.388 1.00 86.25 320 PRO A N 1
ATOM 2546 C CA . PRO A 1 320 ? 13.097 11.315 -32.709 1.00 86.25 320 PRO A CA 1
ATOM 2547 C C . PRO A 1 320 ? 13.621 12.676 -32.229 1.00 86.25 320 PRO A C 1
ATOM 2549 O O . PRO A 1 320 ? 12.974 13.691 -32.491 1.00 86.25 320 PRO A O 1
ATOM 2552 N N . CYS A 1 321 ? 14.729 12.715 -31.477 1.00 80.69 321 CYS A N 1
ATOM 2553 C CA . CYS A 1 321 ? 15.206 13.911 -30.790 1.00 80.69 321 CYS A CA 1
ATOM 2554 C C . CYS A 1 321 ? 16.743 13.937 -30.714 1.00 80.69 321 CYS A C 1
ATOM 2556 O O . CYS A 1 321 ? 17.309 13.842 -29.628 1.00 80.69 321 CYS A O 1
ATOM 2558 N N . TRP A 1 322 ? 17.412 14.146 -31.849 1.00 75.00 322 TRP A N 1
ATOM 2559 C CA . TRP A 1 322 ? 18.879 14.078 -31.977 1.00 75.00 322 TRP A CA 1
ATOM 2560 C C . TRP A 1 322 ? 19.699 14.920 -30.984 1.00 75.00 322 TRP A C 1
ATOM 2562 O O . TRP A 1 322 ? 20.869 14.635 -30.744 1.00 75.00 322 TRP A O 1
ATOM 2572 N N . ALA A 1 323 ? 19.099 15.956 -30.394 1.00 77.00 323 ALA A N 1
ATOM 2573 C CA . ALA A 1 323 ? 19.751 16.856 -29.445 1.00 77.00 323 ALA A CA 1
ATOM 2574 C C . ALA A 1 323 ? 19.260 16.708 -27.990 1.00 77.00 323 ALA A C 1
ATOM 2576 O O . ALA A 1 323 ? 19.681 17.483 -27.133 1.00 77.00 323 ALA A O 1
ATOM 2577 N N . ALA A 1 324 ? 18.367 15.759 -27.684 1.00 81.31 324 ALA A N 1
ATOM 2578 C CA . ALA A 1 324 ? 17.778 15.620 -26.353 1.00 81.31 324 ALA A CA 1
ATOM 2579 C C . ALA A 1 324 ? 17.748 14.168 -25.877 1.00 81.31 324 ALA A C 1
ATOM 2581 O O . ALA A 1 324 ? 17.388 13.260 -26.622 1.00 81.31 324 ALA A O 1
ATOM 2582 N N . LYS A 1 325 ? 18.027 13.956 -24.582 1.00 85.94 325 LYS A N 1
ATOM 2583 C CA . LYS A 1 325 ? 17.817 12.638 -23.968 1.00 85.94 325 LYS A CA 1
ATOM 2584 C C . LYS A 1 325 ? 16.343 12.260 -24.025 1.00 85.94 325 LYS A C 1
ATOM 2586 O O . LYS A 1 325 ? 15.501 13.110 -23.770 1.00 85.94 325 LYS A O 1
ATOM 2591 N N . LYS A 1 326 ? 15.992 11.007 -24.241 1.00 91.56 326 LYS A N 1
ATOM 2592 C CA . LYS A 1 326 ? 14.597 10.564 -24.365 1.00 91.56 326 LYS A CA 1
ATOM 2593 C C . LYS A 1 326 ? 14.204 9.673 -23.196 1.00 91.56 326 LYS A C 1
ATOM 2595 O O . LYS A 1 326 ? 15.006 9.335 -22.322 1.00 91.56 326 LYS A O 1
ATOM 2600 N N . TYR A 1 327 ? 12.939 9.304 -23.152 1.00 92.94 327 TYR A N 1
ATOM 2601 C CA . TYR A 1 327 ? 12.448 8.239 -22.298 1.00 92.94 327 TYR A CA 1
ATOM 2602 C C . TYR A 1 327 ? 11.313 7.507 -22.998 1.00 92.94 327 TYR A C 1
ATOM 2604 O O . TYR A 1 327 ? 10.570 8.088 -23.791 1.00 92.94 327 TYR A O 1
ATOM 2612 N N . LEU A 1 328 ? 11.193 6.218 -22.700 1.00 95.19 328 LEU A N 1
ATOM 2613 C CA . LEU A 1 328 ? 10.027 5.436 -23.064 1.00 95.19 328 LEU A CA 1
ATOM 2614 C C . LEU A 1 328 ? 8.973 5.636 -21.981 1.00 95.19 328 LEU A C 1
ATOM 2616 O O . LEU A 1 328 ? 9.176 5.245 -20.835 1.00 95.19 328 LEU A O 1
ATOM 2620 N N . GLU A 1 329 ? 7.853 6.238 -22.345 1.00 94.50 329 GLU A N 1
ATOM 2621 C CA . GLU A 1 329 ? 6.644 6.270 -21.537 1.00 94.50 329 GLU A CA 1
ATOM 2622 C C . GLU A 1 329 ? 5.662 5.256 -22.103 1.00 94.50 329 GLU A C 1
ATOM 2624 O O . GLU A 1 329 ? 5.329 5.305 -23.284 1.00 94.50 329 GLU A O 1
ATOM 2629 N N . LEU A 1 330 ? 5.209 4.321 -21.282 1.00 94.50 330 LEU A N 1
ATOM 2630 C CA . LEU A 1 330 ? 4.331 3.246 -21.723 1.00 94.50 330 LEU A CA 1
ATOM 2631 C C . LEU A 1 330 ? 3.205 3.030 -20.732 1.00 94.50 330 LEU A C 1
ATOM 2633 O O . LEU A 1 330 ? 3.365 3.277 -19.538 1.00 94.50 330 LEU A O 1
ATOM 2637 N N . GLU A 1 331 ? 2.100 2.504 -21.240 1.00 92.69 331 GLU A N 1
ATOM 2638 C CA . GLU A 1 331 ? 1.028 1.971 -20.427 1.00 92.69 331 GLU A CA 1
ATOM 2639 C C . GLU A 1 331 ? 0.618 0.575 -20.893 1.00 92.69 331 GLU A C 1
ATOM 2641 O O . GLU A 1 331 ? 0.613 0.284 -22.092 1.00 92.69 331 GLU A O 1
ATOM 2646 N N . TYR A 1 332 ? 0.273 -0.303 -19.956 1.00 90.44 332 TYR A N 1
ATOM 2647 C CA . TYR A 1 332 ? -0.065 -1.694 -20.244 1.00 90.44 332 TYR A CA 1
ATOM 2648 C C . TYR A 1 332 ? -1.099 -2.252 -19.279 1.00 90.44 332 TYR A C 1
ATOM 2650 O O . TYR A 1 332 ? -1.224 -1.798 -18.153 1.00 90.44 332 TYR A O 1
ATOM 2658 N N . LYS A 1 333 ? -1.814 -3.288 -19.703 1.00 86.44 333 LYS A N 1
ATOM 2659 C CA . LYS A 1 333 ? -2.764 -4.039 -18.894 1.00 86.44 333 LYS A CA 1
ATOM 2660 C C . LYS A 1 333 ? -2.281 -5.450 -18.630 1.00 86.44 333 LYS A C 1
ATOM 2662 O O . LYS A 1 333 ? -1.620 -6.046 -19.472 1.00 86.44 333 LYS A O 1
ATOM 2667 N N . CYS A 1 334 ? -2.668 -5.994 -17.480 1.00 82.25 334 CYS A N 1
ATOM 2668 C CA . CYS A 1 334 ? -2.470 -7.405 -17.153 1.00 82.25 334 CYS A CA 1
ATOM 2669 C C . CYS A 1 334 ? -3.804 -8.145 -17.210 1.00 82.25 334 CYS A C 1
ATOM 2671 O O . CYS A 1 334 ? -4.642 -8.013 -16.310 1.00 82.25 334 CYS A O 1
ATOM 2673 N N . LEU A 1 335 ? -3.994 -8.901 -18.289 1.00 81.12 335 LEU A N 1
ATOM 2674 C CA . LEU A 1 335 ? -5.219 -9.627 -18.610 1.00 81.12 335 LEU A CA 1
ATOM 2675 C C . LEU A 1 335 ? -5.171 -11.051 -18.063 1.00 81.12 335 LEU A C 1
ATOM 2677 O O . LEU A 1 335 ? -4.107 -11.658 -18.096 1.00 81.12 335 LEU A O 1
ATOM 2681 N N . ALA A 1 336 ? -6.301 -11.557 -17.567 1.00 71.50 336 ALA A N 1
ATOM 2682 C CA . ALA A 1 336 ? -6.436 -12.960 -17.172 1.00 71.50 336 ALA A CA 1
ATOM 2683 C C . ALA A 1 336 ? -6.268 -13.908 -18.365 1.00 71.50 336 ALA A C 1
ATOM 2685 O O . ALA A 1 336 ? -6.697 -13.513 -19.477 1.00 71.50 336 ALA A O 1
#

Radius of gyration: 22.87 Å; chains: 1; bounding box: 50×65×64 Å

pLDDT: mean 83.61, std 17.28, range [25.86, 98.75]